Protein AF-0000000075137300 (afdb_homodimer)

InterPro domains:
  IPR019399 Parkin co-regulated protein [PF10274] (16-98)
  IPR019399 Parkin co-regulated protein [PTHR21207] (16-101)

pLDDT: mean 78.95, std 19.44, range [32.06, 96.88]

Foldseek 3Di:
DCPPVNLVVLLVVLVVLLVCVVVPQQSLQVCQVVLLVNQLVLLVQQVVVVPPPPDDDDVDDVCPRSNRSSLVSLQSSLVRNPDCSVVSNCVNHVVDDHPVVD/DCPPVNLVVLLVVLVVLLVCVVVPQCSLQVCQVCCLVNQLVLLVQQVVVVPPPPDDDDVPDVPPRSNRSSLVSLQSSLVRNPDCSVVSNCVNHVPDDHPVVD

Secondary structure (DSSP, 8-state):
---HHHHHHHHHHHHHHHHHHHH-TTHHHHHGGGHHHHSTTHHHHHTTTTTTTS---GGGSSS--HHHHHHHHHHHHHHHH-TTHHHHHHHH-TT---SS--/---HHHHHHHHHHHHHHHHHHHH-TTHHHHHGGGHHHHSGGGHHHHTTTTTTTS---STTSSS--HHHHHHHHHHHHHHHH-TTHHHHHHHH-TT---SS--

Nearest PDB structures (foldseek):
  7ung-assembly1_YC  TM=8.584E-01  e=5.291E-07  Homo sapiens
  8otz-assembly1_YH  TM=8.620E-01  e=8.044E-07  Bos taurus
  8g2z-assembly1_1S  TM=8.653E-01  e=1.045E-06  Tetrahymena thermophila CU428
  6ve7-assembly1_d  TM=8.658E-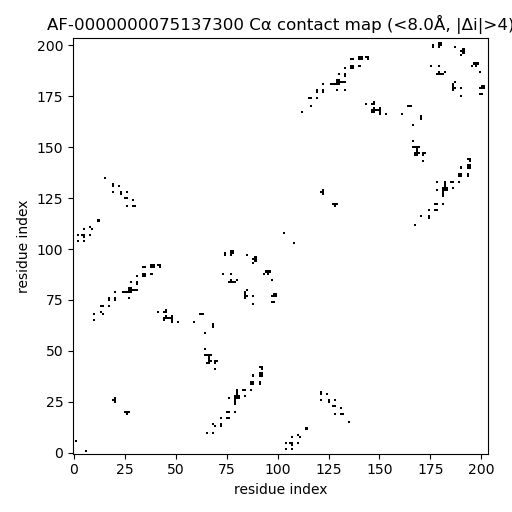01  e=1.764E-06  Chlamydomonas reinhardtii
  8otz-assembly1_YJ  TM=8.323E-01  e=1.289E-06  Bos taurus

Structure (mmCIF, N/CA/C/O backbone):
data_AF-0000000075137300-model_v1
#
loop_
_entity.id
_entity.type
_entity.pdbx_description
1 polymer 'Uncharacterized protein'
#
loop_
_atom_site.group_PDB
_atom_site.id
_atom_site.type_symbol
_atom_site.label_atom_id
_atom_site.label_alt_id
_atom_site.label_comp_id
_atom_site.label_asym_id
_atom_site.label_entity_id
_atom_site.label_seq_id
_atom_site.pdbx_PDB_ins_code
_atom_site.Cartn_x
_atom_site.Cartn_y
_atom_site.Cartn_z
_atom_site.occupancy
_atom_site.B_iso_or_equiv
_atom_site.auth_seq_id
_atom_site.auth_comp_id
_atom_site.auth_asym_id
_atom_site.auth_atom_id
_atom_site.pdbx_PDB_model_num
ATOM 1 N N . MET A 1 1 ? -19.016 8.961 8.078 1 40.91 1 MET A N 1
ATOM 2 C CA . MET A 1 1 ? -18.656 9.383 6.73 1 40.91 1 MET A CA 1
ATOM 3 C C . MET A 1 1 ? -17.188 9.055 6.438 1 40.91 1 MET A C 1
ATOM 5 O O . MET A 1 1 ? -16.297 9.492 7.164 1 40.91 1 MET A O 1
ATOM 9 N N . ILE A 1 2 ? -17.062 7.961 5.773 1 55.81 2 ILE A N 1
ATOM 10 C CA . ILE A 1 2 ? -15.68 7.574 5.5 1 55.81 2 ILE A CA 1
ATOM 11 C C . ILE A 1 2 ? -14.93 8.742 4.867 1 55.81 2 ILE A C 1
ATOM 13 O O . ILE A 1 2 ? -15.445 9.406 3.967 1 55.81 2 ILE A O 1
ATOM 17 N N . ASN A 1 3 ? -13.984 9.281 5.555 1 71.62 3 ASN A N 1
ATOM 18 C CA . ASN A 1 3 ? -13.195 10.445 5.16 1 71.62 3 ASN A CA 1
ATOM 19 C C . ASN A 1 3 ? -12.602 10.273 3.764 1 71.62 3 ASN A C 1
ATOM 21 O O . ASN A 1 3 ? -12.023 9.227 3.455 1 71.62 3 ASN A O 1
ATOM 25 N N . GLN A 1 4 ? -13.188 11.102 2.859 1 75.44 4 GLN A N 1
ATOM 26 C CA . GLN A 1 4 ? -12.758 11.094 1.464 1 75.44 4 GLN A CA 1
ATOM 27 C C . GLN A 1 4 ? -11.25 10.906 1.353 1 75.44 4 GLN A C 1
ATOM 29 O O . GLN A 1 4 ? -10.766 10.258 0.426 1 75.44 4 GLN A O 1
ATOM 34 N N . ASP A 1 5 ? -10.602 11.461 2.355 1 74.88 5 ASP A N 1
ATOM 35 C CA . ASP A 1 5 ? -9.148 11.344 2.34 1 74.88 5 ASP A CA 1
ATOM 36 C C . ASP A 1 5 ? -8.711 9.891 2.551 1 74.88 5 ASP A C 1
ATOM 38 O O . ASP A 1 5 ? -7.766 9.422 1.918 1 74.88 5 ASP A O 1
ATOM 42 N N . PHE A 1 6 ? -9.531 9.32 3.41 1 78.31 6 PHE A N 1
ATOM 43 C CA . PHE A 1 6 ? -9.242 7.922 3.697 1 78.31 6 PHE A CA 1
ATOM 44 C C . PHE A 1 6 ? -9.477 7.059 2.465 1 78.31 6 PHE A C 1
ATOM 46 O O . PHE A 1 6 ? -8.641 6.223 2.115 1 78.31 6 PHE A O 1
ATOM 53 N N . ILE A 1 7 ? -10.5 7.34 1.779 1 78.75 7 ILE A N 1
ATOM 54 C CA . ILE A 1 7 ? -10.875 6.555 0.609 1 78.75 7 ILE A CA 1
ATOM 55 C C . ILE A 1 7 ? -9.852 6.77 -0.503 1 78.75 7 ILE A C 1
ATOM 57 O O . ILE A 1 7 ? -9.414 5.812 -1.146 1 78.75 7 ILE A O 1
ATOM 61 N N . ASN A 1 8 ? -9.484 7.938 -0.728 1 80 8 ASN A N 1
ATOM 62 C CA . ASN A 1 8 ? -8.5 8.258 -1.761 1 80 8 ASN A CA 1
ATOM 63 C C . ASN A 1 8 ? -7.164 7.574 -1.495 1 80 8 ASN A C 1
ATOM 65 O O . ASN A 1 8 ? -6.535 7.055 -2.418 1 80 8 ASN A O 1
ATOM 69 N N . HIS A 1 9 ? -6.797 7.582 -0.247 1 82.38 9 HIS A N 1
ATOM 70 C CA . HIS A 1 9 ? -5.531 6.949 0.105 1 82.38 9 HIS A CA 1
ATOM 71 C C . HIS A 1 9 ? -5.598 5.438 -0.079 1 82.38 9 HIS A C 1
ATOM 73 O O . HIS A 1 9 ? -4.629 4.816 -0.523 1 82.38 9 HIS A O 1
ATOM 79 N N . LEU A 1 10 ? -6.703 4.926 0.302 1 83.56 10 LEU A N 1
ATOM 80 C CA . LEU A 1 10 ? -6.902 3.488 0.148 1 83.56 10 LEU A CA 1
ATOM 81 C C . LEU A 1 10 ? -6.824 3.082 -1.32 1 83.56 10 LEU A C 1
ATOM 83 O O . LEU A 1 10 ? -6.18 2.09 -1.663 1 83.56 10 LEU A O 1
ATOM 87 N N . LEU A 1 11 ? -7.426 3.854 -2.148 1 84.25 11 LEU A N 1
ATOM 88 C CA . LEU A 1 11 ? -7.43 3.566 -3.578 1 84.25 11 LEU A CA 1
ATOM 89 C C . LEU A 1 11 ? -6.031 3.711 -4.168 1 84.25 11 LEU A C 1
ATOM 91 O O . LEU A 1 11 ? -5.605 2.885 -4.977 1 84.25 11 LEU A O 1
ATOM 95 N N . GLN A 1 12 ? -5.344 4.703 -3.754 1 85.81 12 GLN A N 1
ATOM 96 C CA . GLN A 1 12 ? -3.982 4.926 -4.227 1 85.81 12 GLN A CA 1
ATOM 97 C C . GLN A 1 12 ? -3.055 3.797 -3.795 1 85.81 12 GLN A C 1
ATOM 99 O O . GLN A 1 12 ? -2.23 3.328 -4.582 1 85.81 12 GLN A O 1
ATOM 104 N N . SER A 1 13 ? -3.162 3.4 -2.514 1 88.56 13 SER A N 1
ATOM 105 C CA . SER A 1 13 ? -2.33 2.309 -2.018 1 88.56 13 SER A CA 1
ATOM 106 C C . SER A 1 13 ? -2.633 1.007 -2.752 1 88.56 13 SER A C 1
ATOM 108 O O . SER A 1 13 ? -1.721 0.236 -3.061 1 88.56 13 SER A O 1
ATOM 110 N N . SER A 1 14 ? -3.906 0.798 -3.057 1 89.06 14 SER A N 1
ATOM 111 C CA . SER A 1 14 ? -4.301 -0.395 -3.799 1 89.06 14 SER A CA 1
ATOM 112 C C . SER A 1 14 ? -3.738 -0.377 -5.215 1 89.06 14 SER A C 1
ATOM 114 O O . SER A 1 14 ? -3.246 -1.396 -5.707 1 89.06 14 SER A O 1
ATOM 116 N N . TRP A 1 15 ? -3.859 0.771 -5.793 1 88.62 15 TRP A N 1
ATOM 117 C CA . TRP A 1 15 ? -3.309 0.931 -7.133 1 88.62 15 TRP A CA 1
ATOM 118 C C . TRP A 1 15 ? -1.809 0.652 -7.141 1 88.62 15 TRP A C 1
ATOM 120 O O . TRP A 1 15 ? -1.309 -0.06 -8.016 1 88.62 15 TRP A O 1
ATOM 130 N N . LEU A 1 16 ? -1.096 1.142 -6.199 1 91.44 16 LEU A N 1
ATOM 131 C CA . LEU A 1 16 ? 0.343 0.928 -6.082 1 91.44 16 LEU A CA 1
ATOM 132 C C . LEU A 1 16 ? 0.66 -0.554 -5.906 1 91.44 16 LEU A C 1
ATOM 134 O O . LEU A 1 16 ? 1.574 -1.076 -6.551 1 91.44 16 LEU A O 1
ATOM 138 N N . LEU A 1 17 ? -0.081 -1.232 -5.047 1 93.38 17 LEU A N 1
ATOM 139 C CA . LEU A 1 17 ? 0.141 -2.658 -4.832 1 93.38 17 LEU A CA 1
ATOM 140 C C . LEU A 1 17 ? -0.071 -3.441 -6.125 1 93.38 17 LEU A C 1
ATOM 142 O O . LEU A 1 17 ? 0.679 -4.375 -6.418 1 93.38 17 LEU A O 1
ATOM 146 N N . CYS A 1 18 ? -1.003 -3.023 -6.922 1 94.12 18 CYS A N 1
ATOM 147 C CA . CYS A 1 18 ? -1.245 -3.67 -8.203 1 94.12 18 CYS A CA 1
ATOM 148 C C . CYS A 1 18 ? -0.046 -3.508 -9.133 1 94.12 18 CYS A C 1
ATOM 150 O O . CYS A 1 18 ? 0.36 -4.461 -9.805 1 94.12 18 CYS A O 1
ATOM 152 N N . LYS A 1 19 ? 0.464 -2.369 -9.094 1 93.44 19 LYS A N 1
ATOM 153 C CA . LYS A 1 19 ? 1.631 -2.109 -9.93 1 93.44 19 LYS A CA 1
ATOM 154 C C . LYS A 1 19 ? 2.814 -2.975 -9.508 1 93.44 19 LYS A C 1
ATOM 156 O O . LYS A 1 19 ? 3.527 -3.518 -10.359 1 93.44 19 LYS A O 1
ATOM 161 N N . LEU A 1 20 ? 2.996 -3.117 -8.258 1 95 20 LEU A N 1
ATOM 162 C CA . LEU A 1 20 ? 4.09 -3.938 -7.746 1 95 20 LEU A CA 1
ATOM 163 C C . LEU A 1 20 ? 3.875 -5.406 -8.094 1 95 20 LEU A C 1
ATOM 165 O O . LEU A 1 20 ? 4.816 -6.098 -8.492 1 95 20 LEU A O 1
ATOM 169 N N . VAL A 1 21 ? 2.666 -5.848 -7.949 1 96.12 21 VAL A N 1
ATOM 170 C CA . VAL A 1 21 ? 2.32 -7.23 -8.266 1 96.12 21 VAL A CA 1
ATOM 171 C C . VAL A 1 21 ? 2.58 -7.496 -9.75 1 96.12 21 VAL A C 1
ATOM 173 O O . VAL A 1 21 ? 3.092 -8.555 -10.109 1 96.12 21 VAL A O 1
ATOM 176 N N . GLU A 1 22 ? 2.275 -6.539 -10.578 1 94.75 22 GLU A N 1
ATOM 177 C CA . GLU A 1 22 ? 2.461 -6.684 -12.016 1 94.75 22 GLU A CA 1
ATOM 178 C C . GLU A 1 22 ? 3.939 -6.645 -12.391 1 94.75 22 GLU A C 1
ATOM 180 O O . GLU A 1 22 ? 4.359 -7.289 -13.352 1 94.75 22 GLU A O 1
ATOM 185 N N . SER A 1 23 ? 4.684 -5.949 -11.672 1 93.88 23 SER A N 1
ATOM 186 C CA . SER A 1 23 ? 6.078 -5.707 -12.023 1 93.88 23 SER A CA 1
ATOM 187 C C . SER A 1 23 ? 6.992 -6.758 -11.406 1 93.88 23 SER A C 1
ATOM 189 O O . SER A 1 23 ? 8.039 -7.082 -11.969 1 93.88 23 SER A O 1
ATOM 191 N N . GLU A 1 24 ? 6.621 -7.238 -10.242 1 94 24 GLU A N 1
ATOM 192 C CA . GLU A 1 24 ? 7.465 -8.18 -9.508 1 94 24 GLU A CA 1
ATOM 193 C C . GLU A 1 24 ? 6.754 -9.508 -9.297 1 94 24 GLU A C 1
ATOM 195 O O . GLU A 1 24 ? 5.75 -9.578 -8.586 1 94 24 GLU A O 1
ATOM 200 N N . GLU A 1 25 ? 7.316 -10.57 -9.664 1 93 25 GLU A N 1
ATOM 201 C CA . GLU A 1 25 ? 6.668 -11.867 -9.797 1 93 25 GLU A CA 1
ATOM 202 C C . GLU A 1 25 ? 6.234 -12.406 -8.438 1 93 25 GLU A C 1
ATOM 204 O O . GLU A 1 25 ? 5.156 -12.992 -8.312 1 93 25 GLU A O 1
ATOM 209 N N . MET A 1 26 ? 6.957 -12.25 -7.434 1 94.5 26 MET A N 1
ATOM 210 C CA . MET A 1 26 ? 6.711 -12.938 -6.168 1 94.5 26 MET A CA 1
ATOM 211 C C . MET A 1 26 ? 5.918 -12.047 -5.215 1 94.5 26 MET A C 1
ATOM 213 O O . MET A 1 26 ? 5.555 -12.477 -4.117 1 94.5 26 MET A O 1
ATOM 217 N N . VAL A 1 27 ? 5.582 -10.867 -5.531 1 95.81 27 VAL A N 1
ATOM 218 C CA . VAL A 1 27 ? 4.914 -9.906 -4.664 1 95.81 27 VAL A CA 1
ATOM 219 C C . VAL A 1 27 ? 3.477 -10.352 -4.406 1 95.81 27 VAL A C 1
ATOM 221 O O . VAL A 1 27 ? 2.986 -10.258 -3.277 1 95.81 27 VAL A O 1
ATOM 224 N N . GLY A 1 28 ? 2.783 -10.844 -5.41 1 96.31 28 GLY A N 1
ATOM 225 C CA . GLY A 1 28 ? 1.416 -11.312 -5.246 1 96.31 28 GLY A CA 1
ATOM 226 C C . GLY A 1 28 ? 1.271 -12.375 -4.176 1 96.31 28 GLY A C 1
ATOM 227 O O . GLY A 1 28 ? 0.37 -12.305 -3.338 1 96.31 28 GLY A O 1
ATOM 228 N N . GLU A 1 29 ? 2.119 -13.32 -4.242 1 95.5 29 GLU A N 1
ATOM 229 C CA . GLU A 1 29 ? 2.088 -14.398 -3.26 1 95.5 29 GLU A CA 1
ATOM 230 C C . GLU A 1 29 ? 2.479 -13.898 -1.873 1 95.5 29 GLU A C 1
ATOM 232 O O . GLU A 1 29 ? 1.898 -14.32 -0.87 1 95.5 29 GLU A O 1
ATOM 237 N N . SER A 1 30 ? 3.402 -12.961 -1.841 1 95.94 30 SER A N 1
ATOM 238 C CA . SER A 1 30 ? 3.895 -12.422 -0.577 1 95.94 30 SER A CA 1
ATOM 239 C C . SER A 1 30 ? 2.842 -11.555 0.101 1 95.94 30 SER A C 1
ATOM 241 O O . SER A 1 30 ? 2.93 -11.289 1.301 1 95.94 30 SER A O 1
ATOM 243 N N . LEU A 1 31 ? 1.842 -11.156 -0.619 1 95.94 31 LEU A N 1
ATOM 244 C CA . LEU A 1 31 ? 0.776 -10.305 -0.1 1 95.94 31 LEU A CA 1
ATOM 245 C C . LEU A 1 31 ? -0.294 -11.141 0.597 1 95.94 31 LEU A C 1
ATOM 247 O O . LEU A 1 31 ? -1.07 -10.617 1.398 1 95.94 31 LEU A O 1
ATOM 251 N N . VAL A 1 32 ? -0.381 -12.367 0.307 1 95.94 32 VAL A N 1
ATOM 252 C CA . VAL A 1 32 ? -1.486 -13.227 0.703 1 95.94 32 VAL A CA 1
ATOM 253 C C . VAL A 1 32 ? -1.639 -13.211 2.223 1 95.94 32 VAL A C 1
ATOM 255 O O . VAL A 1 32 ? -2.748 -13.062 2.74 1 95.94 32 VAL A O 1
ATOM 258 N N . PRO A 1 33 ? -0.588 -13.203 2.973 1 93.62 33 PRO A N 1
ATOM 259 C CA . PRO A 1 33 ? -0.741 -13.188 4.43 1 93.62 33 PRO A CA 1
ATOM 260 C C . PRO A 1 33 ? -1.363 -11.883 4.941 1 93.62 33 PRO A C 1
ATOM 262 O O . PRO A 1 33 ? -1.86 -11.836 6.066 1 93.62 33 PRO A O 1
ATOM 265 N N . TYR A 1 34 ? -1.456 -10.922 4.102 1 91.5 34 TYR A N 1
ATOM 266 C CA . TYR A 1 34 ? -1.925 -9.617 4.543 1 91.5 34 TYR A CA 1
ATOM 267 C C . TYR A 1 34 ? -3.303 -9.305 3.971 1 91.5 34 TYR A C 1
ATOM 269 O O . TYR A 1 34 ? -3.859 -8.234 4.219 1 91.5 34 TYR A O 1
ATOM 277 N N . TYR A 1 35 ? -3.918 -10.164 3.311 1 91.88 35 TYR A N 1
ATOM 278 C CA . TYR A 1 35 ? -5.215 -9.938 2.68 1 91.88 35 TYR A CA 1
ATOM 279 C C . TYR A 1 35 ? -6.258 -9.523 3.709 1 91.88 35 TYR A C 1
ATOM 281 O O . TYR A 1 35 ? -7.047 -8.602 3.469 1 91.88 35 TYR A O 1
ATOM 289 N N . ARG A 1 36 ? -6.207 -10.102 4.812 1 86.19 36 ARG A N 1
ATOM 290 C CA . ARG A 1 36 ? -7.207 -9.836 5.84 1 86.19 36 ARG A CA 1
ATOM 291 C C . ARG A 1 36 ? -7.121 -8.391 6.316 1 86.19 36 ARG A C 1
ATOM 293 O O . ARG A 1 36 ? -8.125 -7.805 6.727 1 86.19 36 ARG A O 1
ATOM 300 N N . GLN A 1 37 ? -6.023 -7.859 6.242 1 83.69 37 GLN A N 1
ATOM 301 C CA . GLN A 1 37 ? -5.816 -6.48 6.66 1 83.69 37 GLN A CA 1
ATOM 302 C C . GLN A 1 37 ? -6.09 -5.508 5.512 1 83.69 37 GLN A C 1
ATOM 304 O O . GLN A 1 37 ? -6.531 -4.379 5.738 1 83.69 37 GLN A O 1
ATOM 309 N N . LEU A 1 38 ? -5.926 -5.938 4.312 1 85.06 38 LEU A N 1
ATOM 310 C CA . LEU A 1 38 ? -5.961 -5.066 3.143 1 85.06 38 LEU A CA 1
ATOM 311 C C . LEU A 1 38 ? -7.359 -5.023 2.537 1 85.06 38 LEU A C 1
ATOM 313 O O . LEU A 1 38 ? -7.812 -3.969 2.086 1 85.06 38 LEU A O 1
ATOM 317 N N . LEU A 1 39 ? -8.125 -6.07 2.67 1 85.19 39 LEU A N 1
ATOM 318 C CA . LEU A 1 39 ? -9.273 -6.266 1.783 1 85.19 39 LEU A CA 1
ATOM 319 C C . LEU A 1 39 ? -10.562 -5.785 2.443 1 85.19 39 LEU A C 1
ATOM 321 O O . LEU A 1 39 ? -11.492 -5.363 1.757 1 85.19 39 LEU A O 1
ATOM 325 N N . PRO A 1 40 ? -10.711 -5.754 3.686 1 75.25 40 PRO A N 1
ATOM 326 C CA . PRO A 1 40 ? -12.016 -5.422 4.273 1 75.25 40 PRO A CA 1
ATOM 327 C C . PRO A 1 40 ? -12.555 -4.078 3.791 1 75.25 40 PRO A C 1
ATOM 329 O O . PRO A 1 40 ? -13.766 -3.922 3.621 1 75.25 40 PRO A O 1
ATOM 332 N N . LEU A 1 41 ? -11.672 -3.17 3.506 1 70.38 41 LEU A N 1
ATOM 333 C CA . LEU A 1 41 ? -12.148 -1.862 3.068 1 70.38 41 LEU A CA 1
ATOM 334 C C . LEU A 1 41 ? -12.578 -1.899 1.605 1 70.38 41 LEU A C 1
ATOM 336 O O . LEU A 1 41 ? -13.344 -1.045 1.155 1 70.38 41 LEU A O 1
ATOM 340 N N . MET A 1 42 ? -12.312 -2.895 0.973 1 74.44 42 MET A N 1
ATOM 341 C CA . MET A 1 42 ? -12.664 -2.977 -0.441 1 74.44 42 MET A CA 1
ATOM 342 C C . MET A 1 42 ? -14.094 -3.486 -0.615 1 74.44 42 MET A C 1
ATOM 344 O O . MET A 1 42 ? -14.727 -3.236 -1.644 1 74.44 42 MET A O 1
ATOM 348 N N . ASN A 1 43 ? -14.602 -4.156 0.407 1 71.38 43 ASN A N 1
ATOM 349 C CA . ASN A 1 43 ? -15.969 -4.676 0.376 1 71.38 43 ASN A CA 1
ATOM 350 C C . ASN A 1 43 ? -16.984 -3.551 0.239 1 71.38 43 ASN A C 1
ATOM 352 O O . ASN A 1 43 ? -18.047 -3.734 -0.381 1 71.38 43 ASN A O 1
ATOM 356 N N . ILE A 1 44 ? -16.656 -2.447 0.783 1 67.94 44 ILE A N 1
ATOM 357 C CA . ILE A 1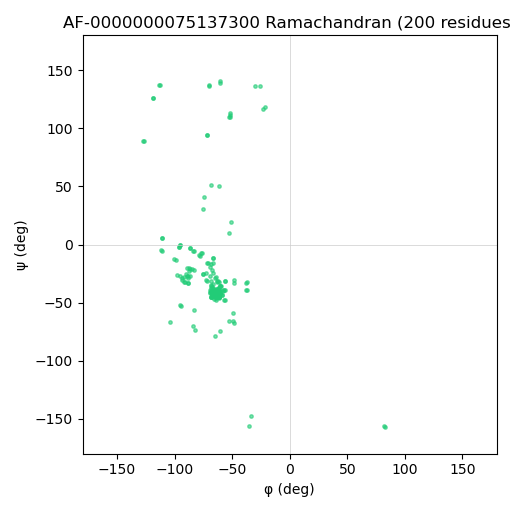 44 ? -17.562 -1.312 0.767 1 67.94 44 ILE A CA 1
ATOM 358 C C . ILE A 1 44 ? -17.734 -0.802 -0.663 1 67.94 44 ILE A C 1
ATOM 360 O O . ILE A 1 44 ? -18.812 -0.365 -1.051 1 67.94 44 ILE A O 1
ATOM 364 N N . PHE A 1 45 ? -16.766 -0.86 -1.444 1 67.81 45 PHE A N 1
ATOM 365 C CA . PHE A 1 45 ? -16.766 -0.284 -2.783 1 67.81 45 PHE A CA 1
ATOM 366 C C . PHE A 1 45 ? -17.281 -1.294 -3.803 1 67.81 45 PHE A C 1
ATOM 368 O O . PHE A 1 45 ? -17.781 -0.915 -4.867 1 67.81 45 PHE A O 1
ATOM 375 N N . LYS A 1 46 ? -17.094 -2.484 -3.484 1 68.56 46 LYS A N 1
ATOM 376 C CA . LYS A 1 46 ? -17.562 -3.494 -4.43 1 68.56 46 LYS A CA 1
ATOM 377 C C . LYS A 1 46 ? -19.078 -3.449 -4.59 1 68.56 46 LYS A C 1
ATOM 379 O O . LYS A 1 46 ? -19.594 -3.576 -5.7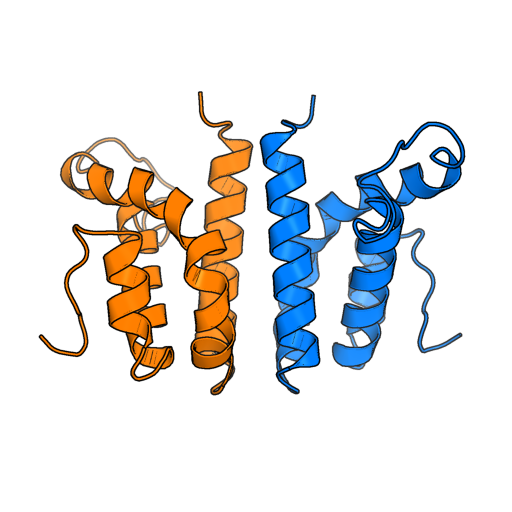03 1 68.56 46 LYS A O 1
ATOM 384 N N . ASN A 1 47 ? -19.703 -3.285 -3.555 1 59.75 47 ASN A N 1
ATOM 385 C CA . ASN A 1 47 ? -21.172 -3.295 -3.6 1 59.75 47 ASN A CA 1
ATOM 386 C C . ASN A 1 47 ? -21.719 -2.076 -4.34 1 59.75 47 ASN A C 1
ATOM 388 O O . ASN A 1 47 ? -22.859 -2.088 -4.805 1 59.75 47 ASN A O 1
ATOM 392 N N . ASN A 1 48 ? -20.844 -1.038 -4.504 1 56.19 48 ASN A N 1
ATOM 393 C CA . ASN A 1 48 ? -21.344 0.167 -5.152 1 56.19 48 ASN A CA 1
ATOM 394 C C . ASN A 1 48 ? -21.203 0.084 -6.672 1 56.19 48 ASN A C 1
ATOM 396 O O . ASN A 1 48 ? -21.672 0.966 -7.391 1 56.19 48 ASN A O 1
ATOM 400 N N . ILE A 1 49 ? -20.391 -0.663 -7.191 1 53.38 49 ILE A N 1
ATOM 401 C CA . ILE A 1 49 ? -20.266 -0.786 -8.641 1 53.38 49 ILE A CA 1
ATOM 402 C C . ILE A 1 49 ? -21.641 -0.977 -9.273 1 53.38 49 ILE A C 1
ATOM 404 O O . ILE A 1 49 ? -21.906 -0.469 -10.359 1 53.38 49 ILE A O 1
ATOM 408 N N . GLU A 1 50 ? -22.562 -1.592 -8.703 1 50.47 50 GLU A N 1
ATOM 409 C CA . GLU A 1 50 ? -23.844 -1.736 -9.398 1 50.47 50 GLU A CA 1
ATOM 410 C C . GLU A 1 50 ? -24.484 -0.377 -9.648 1 50.47 50 GLU A C 1
ATOM 412 O O . GLU A 1 50 ? -25.141 -0.179 -10.672 1 50.47 50 GLU A O 1
ATOM 417 N N . ASN A 1 51 ? -24.5 0.594 -8.773 1 44.12 51 ASN A N 1
ATOM 418 C CA . ASN A 1 51 ? -25.344 1.763 -9.016 1 44.12 51 ASN A CA 1
ATOM 419 C C . ASN A 1 51 ? -24.578 2.84 -9.789 1 44.12 51 ASN A C 1
ATOM 421 O O . ASN A 1 51 ? -25.125 3.924 -10.031 1 44.12 51 ASN A O 1
ATOM 425 N N . VAL A 1 52 ? -23.422 3.037 -9.844 1 43.84 52 VAL A N 1
ATOM 426 C CA . VAL A 1 52 ? -22.719 4.191 -10.398 1 43.84 52 VAL A CA 1
ATOM 427 C C . VAL A 1 52 ? -22.734 4.121 -11.922 1 43.84 52 VAL A C 1
ATOM 429 O O . VAL A 1 52 ? -22.062 4.898 -12.594 1 43.84 52 VAL A O 1
ATOM 432 N N . GLY A 1 53 ? -23.656 3.582 -12.68 1 37.5 53 GLY A N 1
ATOM 433 C CA . GLY A 1 53 ? -23.781 3.811 -14.117 1 37.5 53 GLY A CA 1
ATOM 434 C C . GLY A 1 53 ? -23.734 5.281 -14.492 1 37.5 53 GLY A C 1
ATOM 435 O O . GLY A 1 53 ? -23.344 5.633 -15.602 1 37.5 53 GLY A O 1
ATOM 436 N N . ASP A 1 54 ? -24.625 6.355 -14.055 1 35.25 54 ASP A N 1
ATOM 437 C CA . ASP A 1 54 ? -24.906 7.629 -14.719 1 35.25 54 ASP A CA 1
ATOM 438 C C . ASP A 1 54 ? -23.859 8.672 -14.375 1 35.25 54 ASP A C 1
ATOM 440 O O . ASP A 1 54 ? -23.594 9.586 -15.156 1 35.25 54 ASP A O 1
ATOM 444 N N . ALA A 1 55 ? -23.812 9.195 -13.094 1 36.47 55 ALA A N 1
ATOM 445 C CA . ALA A 1 55 ? -23.344 10.555 -12.852 1 36.47 55 ALA A CA 1
ATOM 446 C C . ALA A 1 55 ? -21.844 10.672 -13.109 1 36.47 55 ALA A C 1
ATOM 448 O O . ALA A 1 55 ? -21.219 11.68 -12.75 1 36.47 55 ALA A O 1
ATOM 449 N N . ILE A 1 56 ? -21.047 9.734 -13.148 1 40.59 56 ILE A N 1
ATOM 450 C CA . ILE A 1 56 ? -19.656 10.125 -12.898 1 40.59 56 ILE A CA 1
ATOM 451 C C . ILE A 1 56 ? -19.125 10.898 -14.102 1 40.59 56 ILE A C 1
ATOM 453 O O . ILE A 1 56 ? -19.188 10.422 -15.234 1 40.59 56 ILE A O 1
ATOM 457 N N . ASP A 1 57 ? -19.156 12.188 -14.18 1 33.59 57 ASP A N 1
ATOM 458 C CA . ASP A 1 57 ? -18.594 13.117 -15.164 1 33.59 57 ASP A CA 1
ATOM 459 C C . ASP A 1 57 ? -17.25 12.609 -15.695 1 33.59 57 ASP A C 1
ATOM 461 O O . ASP A 1 57 ? -16.688 11.664 -15.141 1 33.59 57 ASP A O 1
ATOM 465 N N . TYR A 1 58 ? -16.297 13.586 -16.25 1 32.06 58 TYR A N 1
ATOM 466 C CA . TYR A 1 58 ? -15.172 13.648 -17.156 1 32.06 58 TYR A CA 1
ATOM 467 C C . TYR A 1 58 ? -14.023 12.766 -16.672 1 32.06 58 TYR A C 1
ATOM 469 O O . TYR A 1 58 ? -13.336 12.133 -17.484 1 32.06 58 TYR A O 1
ATOM 477 N N . ALA A 1 59 ? -13.352 13.234 -15.648 1 38.62 59 ALA A N 1
ATOM 478 C CA . ALA A 1 59 ? -12.078 12.727 -15.133 1 38.62 59 ALA A CA 1
ATOM 479 C C . ALA A 1 59 ? -12.156 11.227 -14.867 1 38.62 59 ALA A C 1
ATOM 481 O O . ALA A 1 59 ? -11.234 10.648 -14.281 1 38.62 59 ALA A O 1
ATOM 482 N N . GLN A 1 60 ? -12.984 10.32 -15.117 1 34.47 60 GLN A N 1
ATOM 483 C CA . GLN A 1 60 ? -13.828 9.125 -15.164 1 34.47 60 GLN A CA 1
ATOM 484 C C . GLN A 1 60 ? -13.117 7.98 -15.883 1 34.47 60 GLN A C 1
ATOM 486 O O . GLN A 1 60 ? -13.445 6.812 -15.672 1 34.47 60 GLN A O 1
ATOM 491 N N . GLN A 1 61 ? -12.703 8.242 -17.141 1 40.06 61 GLN A N 1
ATOM 492 C CA . GLN A 1 61 ? -12.227 7.164 -17.984 1 40.06 61 GLN A CA 1
ATOM 493 C C . GLN A 1 61 ? -11.125 6.359 -17.297 1 40.06 61 GLN A C 1
ATOM 495 O O . GLN A 1 61 ? -11.047 5.137 -17.469 1 40.06 61 GLN A O 1
ATOM 500 N N . LYS A 1 62 ? -9.992 7.098 -17.094 1 44.22 62 LYS A N 1
ATOM 501 C CA . LYS A 1 62 ? -8.844 6.375 -16.562 1 44.22 62 LYS A CA 1
ATOM 502 C C . LYS A 1 62 ? -9.109 5.902 -15.125 1 44.22 62 LYS A C 1
ATOM 504 O O . LYS A 1 62 ? -8.32 5.141 -14.562 1 44.22 62 LYS A O 1
ATOM 509 N N . LYS A 1 63 ? -9.781 6.77 -14.383 1 46.28 63 LYS A N 1
ATOM 510 C CA . LYS A 1 63 ? -10.164 6.496 -13 1 46.28 63 LYS A CA 1
ATOM 511 C C . LYS A 1 63 ? -11.227 5.398 -12.93 1 46.28 63 LYS A C 1
ATOM 513 O O . LYS A 1 63 ? -12.406 5.652 -13.164 1 46.28 63 LYS A O 1
ATOM 518 N N . ALA A 1 64 ? -11.094 4.316 -13.492 1 50.78 64 ALA A N 1
ATOM 519 C CA . ALA A 1 64 ? -12.055 3.232 -13.289 1 50.78 64 ALA A CA 1
ATOM 520 C C . ALA A 1 64 ? -12.828 3.424 -11.984 1 50.78 64 ALA A C 1
ATOM 522 O O . ALA A 1 64 ? -12.297 3.975 -11.016 1 50.78 64 ALA A O 1
ATOM 523 N N . CYS A 1 65 ? -14.117 3.574 -12.141 1 66.69 65 CYS A N 1
ATOM 524 C CA . CYS A 1 65 ? -14.922 3.631 -10.922 1 66.69 65 CYS A CA 1
ATOM 525 C C . CYS A 1 65 ? -14.281 2.809 -9.805 1 66.69 65 CYS A C 1
ATOM 527 O O . CYS A 1 65 ? -13.547 1.856 -10.078 1 66.69 65 CYS A O 1
ATOM 529 N N . VAL A 1 66 ? -14.32 3.441 -8.727 1 74.94 66 VAL A N 1
ATOM 530 C CA . VAL A 1 66 ? -13.773 2.844 -7.516 1 74.94 66 VAL A CA 1
ATOM 531 C C . VAL A 1 66 ? -14.086 1.351 -7.484 1 74.94 66 VAL A C 1
ATOM 533 O O . VAL A 1 66 ? -13.211 0.531 -7.195 1 74.94 66 VAL A O 1
ATOM 536 N N . GLY A 1 67 ? -15.305 1.118 -7.934 1 80.25 67 GLY A N 1
ATOM 537 C CA . GLY A 1 67 ? -15.711 -0.28 -7.945 1 80.25 67 GLY A CA 1
ATOM 538 C C . GLY A 1 67 ? -14.93 -1.119 -8.938 1 80.25 67 GLY A C 1
ATOM 539 O O . GLY A 1 67 ? -14.555 -2.256 -8.641 1 80.25 67 GLY A O 1
ATOM 540 N N . GLU A 1 68 ? -14.703 -0.597 -10.055 1 83.38 68 GLU A N 1
ATOM 541 C CA . GLU A 1 68 ? -13.938 -1.304 -11.078 1 83.38 68 GLU A CA 1
ATOM 542 C C . GLU A 1 68 ? -12.492 -1.508 -10.648 1 83.38 68 GLU A C 1
ATOM 544 O O . GLU A 1 68 ? -11.914 -2.57 -10.891 1 83.38 68 GLU A O 1
ATOM 549 N N . LEU A 1 69 ? -11.961 -0.547 -10.039 1 83 69 LEU A N 1
ATOM 550 C CA . LEU A 1 69 ? -10.586 -0.647 -9.547 1 83 69 LEU A CA 1
ATOM 551 C C . LEU A 1 69 ? -10.469 -1.746 -8.492 1 83 69 LEU A C 1
ATOM 553 O O . LEU A 1 69 ? -9.531 -2.549 -8.531 1 83 69 LEU A O 1
ATOM 557 N N . VAL A 1 70 ? -11.422 -1.785 -7.633 1 87.62 70 VAL A N 1
ATOM 558 C CA . VAL A 1 70 ? -11.414 -2.781 -6.566 1 87.62 70 VAL A CA 1
ATOM 559 C C . VAL A 1 70 ? -11.531 -4.18 -7.168 1 87.62 70 VAL A C 1
ATOM 561 O O . VAL A 1 70 ? -10.82 -5.102 -6.758 1 87.62 70 VAL A O 1
ATOM 564 N N . GLN A 1 71 ? -12.445 -4.262 -8.164 1 88.25 71 GLN A N 1
ATOM 565 C CA . GLN A 1 71 ? -12.602 -5.555 -8.828 1 88.25 71 GLN A CA 1
ATOM 566 C C . GLN A 1 71 ? -11.305 -5.996 -9.5 1 88.25 71 GLN A C 1
ATOM 568 O O . GLN A 1 71 ? -10.883 -7.145 -9.352 1 88.25 71 GLN A O 1
ATOM 573 N N . LYS A 1 72 ? -10.742 -5.113 -10.156 1 89.62 72 LYS A N 1
ATOM 574 C CA . LYS A 1 72 ? -9.484 -5.414 -10.836 1 89.62 72 LYS A CA 1
ATOM 575 C C . LYS A 1 72 ? -8.383 -5.758 -9.836 1 89.62 72 LYS A C 1
ATOM 577 O O . LYS A 1 72 ? -7.562 -6.641 -10.094 1 89.62 72 LYS A O 1
ATOM 582 N N . THR A 1 73 ? -8.383 -5.082 -8.789 1 93.12 73 THR A N 1
ATOM 583 C CA . THR A 1 73 ? -7.402 -5.348 -7.734 1 93.12 73 THR A CA 1
ATOM 584 C C . THR A 1 73 ? -7.562 -6.762 -7.191 1 93.12 73 THR A C 1
ATOM 586 O O . THR A 1 73 ? -6.582 -7.5 -7.07 1 93.12 73 THR A O 1
ATOM 589 N N . LEU A 1 74 ? -8.812 -7.141 -6.941 1 93.25 74 LEU A N 1
ATOM 590 C CA . LEU A 1 74 ? -9.086 -8.469 -6.402 1 93.25 74 LEU A CA 1
ATOM 591 C C . LEU A 1 74 ? -8.719 -9.547 -7.41 1 93.25 74 LEU A C 1
ATOM 593 O O . LEU A 1 74 ? -8.148 -10.578 -7.043 1 93.25 74 LEU A O 1
ATOM 597 N N . GLU A 1 75 ? -9.008 -9.328 -8.578 1 94.5 75 GLU A N 1
ATOM 598 C CA . GLU A 1 75 ? -8.664 -10.273 -9.633 1 94.5 75 GLU A CA 1
ATOM 599 C C . GLU A 1 75 ? -7.152 -10.438 -9.758 1 94.5 75 GLU A C 1
ATOM 601 O O . GLU A 1 75 ? -6.648 -11.555 -9.867 1 94.5 75 GLU A O 1
ATOM 606 N N . LEU A 1 76 ? -6.488 -9.352 -9.703 1 95.88 76 LEU A N 1
ATOM 607 C CA . LEU A 1 76 ? -5.031 -9.375 -9.797 1 95.88 76 LEU A CA 1
ATOM 608 C C . LEU A 1 76 ? -4.426 -10.117 -8.609 1 95.88 76 LEU A C 1
ATOM 610 O O . LEU A 1 76 ? -3.512 -10.93 -8.781 1 95.88 76 LEU A O 1
ATOM 614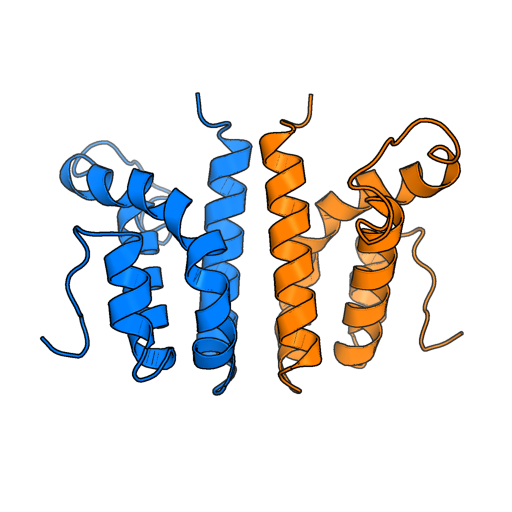 N N . PHE A 1 77 ? -4.922 -9.867 -7.445 1 95.81 77 PHE A N 1
ATOM 615 C CA . PHE A 1 77 ? -4.441 -10.523 -6.234 1 95.81 77 PHE A CA 1
ATOM 616 C C . PHE A 1 77 ? -4.676 -12.031 -6.305 1 95.81 77 PHE A C 1
ATOM 618 O O . PHE A 1 77 ? -3.83 -12.812 -5.867 1 95.81 77 PHE A O 1
ATOM 625 N N . GLU A 1 78 ? -5.781 -12.391 -6.859 1 96.62 78 GLU A N 1
ATOM 626 C CA . GLU A 1 78 ? -6.047 -13.82 -7.016 1 96.62 78 GLU A CA 1
ATOM 627 C C . GLU A 1 78 ? -5.098 -14.445 -8.031 1 96.62 78 GLU A C 1
ATOM 629 O O . GLU A 1 78 ? -4.516 -15.5 -7.777 1 96.62 78 GLU A O 1
ATOM 634 N N . GLN A 1 79 ? -4.934 -13.805 -9.102 1 96.88 79 GLN A N 1
ATOM 635 C CA . GLN A 1 79 ? -4.152 -14.352 -10.211 1 96.88 79 GLN A CA 1
ATOM 636 C C . GLN A 1 79 ? -2.693 -14.555 -9.805 1 96.88 79 GLN A C 1
ATOM 638 O O . GLN A 1 79 ? -2.051 -15.508 -10.242 1 96.88 79 GLN A O 1
ATOM 643 N N . HIS A 1 80 ? -2.252 -13.719 -8.945 1 96.81 80 HIS A N 1
ATOM 644 C CA . HIS A 1 80 ? -0.829 -13.734 -8.633 1 96.81 80 HIS A CA 1
ATOM 645 C C . HIS A 1 80 ? -0.582 -14.242 -7.219 1 96.81 80 HIS A C 1
ATOM 647 O O . HIS A 1 80 ? 0.568 -14.391 -6.801 1 96.81 80 HIS A O 1
ATOM 653 N N . GLY A 1 81 ? -1.66 -14.484 -6.434 1 96.38 81 GLY A N 1
ATOM 654 C CA . GLY A 1 81 ? -1.526 -14.844 -5.031 1 96.38 81 GLY A CA 1
ATOM 655 C C . GLY A 1 81 ? -1.352 -16.344 -4.812 1 96.38 81 GLY A C 1
ATOM 656 O O . GLY A 1 81 ? -1.153 -16.781 -3.682 1 96.38 81 GLY A O 1
ATOM 657 N N . GLY A 1 82 ? -1.399 -17.094 -5.844 1 94.19 82 GLY A N 1
ATOM 658 C CA . GLY A 1 82 ? -1.209 -18.516 -5.703 1 94.19 82 GLY A CA 1
ATOM 659 C C . GLY A 1 82 ? -2.467 -19.25 -5.273 1 94.19 82 GLY A C 1
ATOM 660 O O . GLY A 1 82 ? -3.574 -18.734 -5.418 1 94.19 82 GLY A O 1
ATOM 661 N N . GLU A 1 83 ? -2.297 -20.406 -4.676 1 92.88 83 GLU A N 1
ATOM 662 C CA . GLU A 1 83 ? -3.398 -21.328 -4.441 1 92.88 83 GLU A CA 1
ATOM 663 C C . GLU A 1 83 ? -4.277 -20.859 -3.287 1 92.88 83 GLU A C 1
ATOM 665 O O . GLU A 1 83 ? -5.48 -21.125 -3.262 1 92.88 83 GLU A O 1
ATOM 670 N N . ASP A 1 84 ? -3.711 -20.078 -2.389 1 93.56 84 ASP A N 1
ATOM 671 C CA . ASP A 1 84 ? -4.465 -19.672 -1.206 1 93.56 84 ASP A CA 1
ATOM 672 C C . ASP A 1 84 ? -5.113 -18.312 -1.406 1 93.56 84 ASP A C 1
ATOM 674 O O . ASP A 1 84 ? -5.859 -17.844 -0.546 1 93.56 84 ASP A O 1
ATOM 678 N N . ALA A 1 85 ? -4.898 -17.766 -2.506 1 95.94 85 ALA A N 1
ATOM 679 C CA . ALA A 1 85 ? -5.34 -16.391 -2.707 1 95.94 85 ALA A CA 1
ATOM 680 C C . ALA A 1 85 ? -6.863 -16.297 -2.729 1 95.94 85 ALA A C 1
ATOM 682 O O . ALA A 1 85 ? -7.453 -15.469 -2.031 1 95.94 85 ALA A O 1
ATOM 683 N N . PHE A 1 86 ? -7.488 -17.234 -3.418 1 95.5 86 PHE A N 1
ATOM 684 C CA . PHE A 1 86 ? -8.93 -17.172 -3.633 1 95.5 86 PHE A CA 1
ATOM 685 C C . PHE A 1 86 ? -9.68 -17.312 -2.314 1 95.5 86 PHE A C 1
ATOM 687 O O . PHE A 1 86 ? -10.586 -16.531 -2.018 1 95.5 86 PHE A O 1
ATOM 694 N N . ILE A 1 87 ? -9.289 -18.203 -1.549 1 95.12 87 ILE A N 1
ATOM 695 C CA . ILE A 1 87 ? -10.008 -18.484 -0.305 1 95.12 87 ILE A CA 1
ATOM 696 C C . ILE A 1 87 ? -9.859 -17.297 0.644 1 95.12 87 ILE A C 1
ATOM 698 O O . ILE A 1 87 ? -10.797 -16.938 1.352 1 95.12 87 ILE A O 1
ATOM 702 N N . ASN A 1 88 ? -8.75 -16.719 0.685 1 93.88 88 ASN A N 1
ATOM 703 C CA . ASN A 1 88 ? -8.539 -15.555 1.544 1 93.88 88 ASN A CA 1
ATOM 704 C C . ASN A 1 88 ? -9.344 -14.344 1.071 1 93.88 88 ASN A C 1
ATOM 706 O O . ASN A 1 88 ? -9.898 -13.602 1.888 1 93.88 88 ASN A O 1
ATOM 710 N N . ILE A 1 89 ? -9.406 -14.156 -0.183 1 93.62 89 ILE A N 1
ATOM 711 C CA . ILE A 1 89 ? -10.211 -13.07 -0.731 1 93.62 89 ILE A CA 1
ATOM 712 C C . ILE A 1 89 ? -11.688 -13.305 -0.418 1 93.62 89 ILE A C 1
ATOM 714 O O . ILE A 1 89 ? -12.383 -12.398 0.045 1 93.62 89 ILE A O 1
ATOM 718 N N . LYS A 1 90 ? -12.047 -14.562 -0.704 1 91.81 90 LYS A N 1
ATOM 719 C CA . LYS A 1 90 ? -13.453 -14.93 -0.511 1 91.81 90 LYS A CA 1
ATOM 720 C C . LYS A 1 90 ? -13.867 -14.75 0.946 1 91.81 90 LYS A C 1
ATOM 722 O O . LYS A 1 90 ? -15 -14.367 1.228 1 91.81 90 LYS A O 1
ATOM 727 N N . TYR A 1 91 ? -13.016 -15.008 1.755 1 91.94 91 TYR A N 1
ATOM 728 C CA . TYR A 1 91 ? -13.289 -14.828 3.176 1 91.94 91 TYR A CA 1
ATOM 729 C C . TYR A 1 91 ? -13.586 -13.367 3.494 1 91.94 91 TYR A C 1
ATO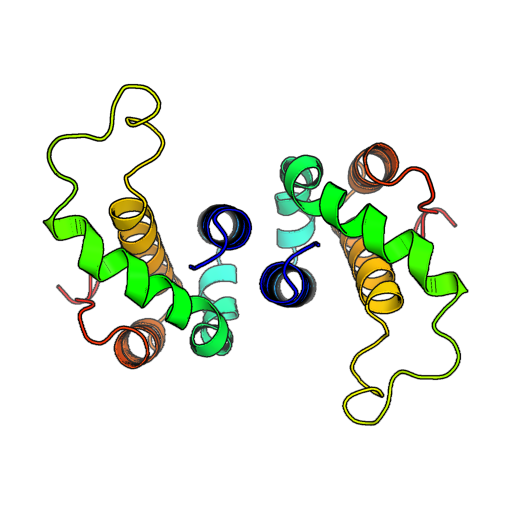M 731 O O . TYR A 1 91 ? -14.523 -13.07 4.242 1 91.94 91 TYR A O 1
ATOM 739 N N . MET A 1 92 ? -12.922 -12.484 2.938 1 88.5 92 MET A N 1
ATOM 740 C CA . MET A 1 92 ? -13.062 -11.062 3.227 1 88.5 92 MET A CA 1
ATOM 741 C C . MET A 1 92 ? -14.141 -10.43 2.354 1 88.5 92 MET A C 1
ATOM 743 O O . MET A 1 92 ? -14.781 -9.461 2.756 1 88.5 92 MET A O 1
ATOM 747 N N . VAL A 1 93 ? -14.242 -10.914 1.256 1 89.5 93 VAL A N 1
ATOM 748 C CA . VAL A 1 93 ? -15.211 -10.414 0.284 1 89.5 93 VAL A CA 1
ATOM 749 C C . VAL A 1 93 ? -16.062 -11.57 -0.234 1 89.5 93 VAL A C 1
ATOM 751 O O . VAL A 1 93 ? -15.812 -12.102 -1.321 1 89.5 93 VAL A O 1
ATOM 754 N N . PRO A 1 94 ? -17.141 -11.828 0.457 1 88.88 94 PRO A N 1
ATOM 755 C CA . PRO A 1 94 ? -17.922 -13.023 0.136 1 88.88 94 PRO A CA 1
ATOM 756 C C . PRO A 1 94 ? -18.594 -12.938 -1.237 1 88.88 94 PRO A C 1
ATOM 758 O O . PRO A 1 94 ? -18.875 -13.969 -1.857 1 88.88 94 PRO A O 1
ATOM 761 N N . THR A 1 95 ? -18.781 -11.719 -1.732 1 87.31 95 THR A N 1
ATOM 762 C CA . THR A 1 95 ? -19.469 -11.562 -3.014 1 87.31 95 THR A CA 1
ATOM 763 C C . THR A 1 95 ? -18.484 -11.727 -4.172 1 87.31 95 THR A C 1
ATOM 765 O O . THR A 1 95 ? -18.891 -11.727 -5.336 1 87.31 95 THR A O 1
ATOM 768 N N . TYR A 1 96 ? -17.25 -11.859 -3.881 1 91.19 96 TYR A N 1
ATOM 769 C CA . TYR A 1 96 ? -16.25 -11.992 -4.934 1 91.19 96 TYR A CA 1
ATOM 770 C C . TYR A 1 96 ? -16.375 -13.344 -5.629 1 91.19 96 TYR A C 1
ATOM 772 O O . TYR A 1 96 ? -16.578 -14.367 -4.977 1 91.19 96 TYR A O 1
ATOM 780 N N . GLU A 1 97 ? -16.281 -13.289 -6.914 1 90.88 97 GLU A N 1
ATOM 781 C CA . GLU A 1 97 ? -16.234 -14.492 -7.73 1 90.88 97 GLU A CA 1
ATOM 782 C C . GLU A 1 97 ? -14.867 -14.656 -8.406 1 90.88 97 GLU A C 1
ATOM 784 O O . GLU A 1 97 ? -14.336 -13.703 -8.969 1 90.88 97 GLU A O 1
ATOM 789 N N . SER A 1 98 ? -14.383 -15.891 -8.383 1 92.94 98 SER A N 1
ATOM 790 C CA . SER A 1 98 ? -13.039 -16.172 -8.883 1 92.94 98 SER A CA 1
ATOM 791 C C . SER A 1 98 ? -12.906 -15.797 -10.352 1 92.94 98 SER A C 1
ATOM 793 O O . SER A 1 98 ? -13.82 -16.031 -11.141 1 92.94 98 SER A O 1
ATOM 795 N N . CYS A 1 99 ? -11.805 -15.219 -10.719 1 90.19 99 CYS A N 1
ATOM 796 C CA . CYS A 1 99 ? -11.5 -14.914 -12.109 1 90.19 99 CYS A CA 1
ATOM 797 C C . CYS A 1 99 ? -10.578 -15.961 -12.711 1 90.19 99 CYS A C 1
ATOM 799 O O . CYS A 1 99 ? -10.281 -15.93 -13.906 1 90.19 99 CYS A O 1
ATOM 801 N N . VAL A 1 100 ? -9.977 -16.812 -11.875 1 89.56 100 VAL A N 1
ATOM 802 C CA . VAL A 1 100 ? -9.055 -17.859 -12.32 1 89.56 100 VAL A CA 1
ATOM 803 C C . VAL A 1 100 ? -9.812 -19.172 -12.5 1 89.56 100 VAL A C 1
ATOM 805 O O . VAL A 1 100 ? -9.625 -19.875 -13.492 1 89.56 100 VAL A O 1
ATOM 808 N N . LEU A 1 101 ? -10.492 -19.516 -11.477 1 81.69 101 LEU A N 1
ATOM 809 C CA . LEU A 1 101 ? -11.219 -20.781 -11.531 1 81.69 101 LEU A CA 1
ATOM 810 C C . LEU A 1 101 ? -12.477 -20.641 -12.383 1 81.69 101 LEU A C 1
ATOM 812 O O . LEU A 1 101 ? -13.055 -21.656 -12.805 1 81.69 101 LEU A O 1
ATOM 816 N N . ASN A 1 102 ? -12.859 -19.453 -12.828 1 65.06 102 ASN A N 1
ATOM 817 C CA . ASN A 1 102 ? -14.031 -19.391 -13.695 1 65.06 102 ASN A CA 1
ATOM 818 C C . ASN A 1 102 ? -13.656 -19.594 -15.164 1 65.06 102 ASN A C 1
ATOM 820 O O . ASN A 1 102 ? -12.586 -19.172 -15.594 1 65.06 102 ASN A O 1
ATOM 824 N N . MET B 1 1 ? -8.102 18.172 11.023 1 40.53 1 MET B N 1
ATOM 825 C CA . MET B 1 1 ? -7.719 17.062 11.891 1 40.53 1 MET B CA 1
ATOM 826 C C . MET B 1 1 ? -7.492 15.797 11.078 1 40.53 1 MET B C 1
ATOM 828 O O . MET B 1 1 ? -8.375 15.352 10.344 1 40.53 1 MET B O 1
ATOM 832 N N . ILE B 1 2 ? -6.246 15.578 10.836 1 55.38 2 ILE B N 1
ATOM 833 C CA . ILE B 1 2 ? -5.977 14.391 10.031 1 55.38 2 ILE B CA 1
ATOM 834 C C . ILE B 1 2 ? -6.676 13.18 10.648 1 55.38 2 ILE B C 1
ATOM 836 O O . ILE B 1 2 ? -6.609 12.969 11.859 1 55.38 2 ILE B O 1
ATOM 840 N N . ASN B 1 3 ? -7.656 12.672 9.984 1 70.81 3 ASN B N 1
ATOM 841 C CA . ASN B 1 3 ? -8.5 11.57 10.43 1 70.81 3 ASN B CA 1
ATOM 842 C C . ASN B 1 3 ? -7.672 10.359 10.859 1 70.81 3 ASN B C 1
ATOM 844 O O . ASN B 1 3 ? -6.758 9.945 10.148 1 70.81 3 ASN B O 1
ATOM 848 N N . GLN B 1 4 ? -7.715 10.156 12.203 1 74.94 4 GLN B N 1
ATOM 849 C CA . GLN B 1 4 ? -6.996 9.047 12.812 1 74.94 4 GLN B CA 1
ATOM 850 C C . GLN B 1 4 ? -7.043 7.805 11.922 1 74.94 4 GLN B C 1
ATOM 852 O O . GLN B 1 4 ? -6.078 7.043 11.859 1 74.94 4 GLN B O 1
ATOM 857 N N . ASP B 1 5 ? -8.164 7.738 11.242 1 74.94 5 ASP B N 1
ATOM 858 C CA . ASP B 1 5 ? -8.305 6.586 10.359 1 74.94 5 ASP B CA 1
ATOM 859 C C . ASP B 1 5 ? -7.32 6.668 9.195 1 74.94 5 ASP B C 1
ATOM 861 O O . ASP B 1 5 ? -6.75 5.656 8.781 1 74.94 5 ASP B O 1
ATOM 865 N N . PHE B 1 6 ? -7.203 7.922 8.812 1 78.5 6 PHE B N 1
ATOM 866 C CA . PHE B 1 6 ? -6.281 8.156 7.703 1 78.5 6 PHE B CA 1
ATOM 867 C C . PHE B 1 6 ? -4.848 7.844 8.117 1 78.5 6 PHE B C 1
ATOM 869 O O . PHE B 1 6 ? -4.125 7.148 7.402 1 78.5 6 PHE B O 1
ATOM 876 N N . ILE B 1 7 ? -4.527 8.234 9.273 1 78.31 7 ILE B N 1
ATOM 877 C CA . ILE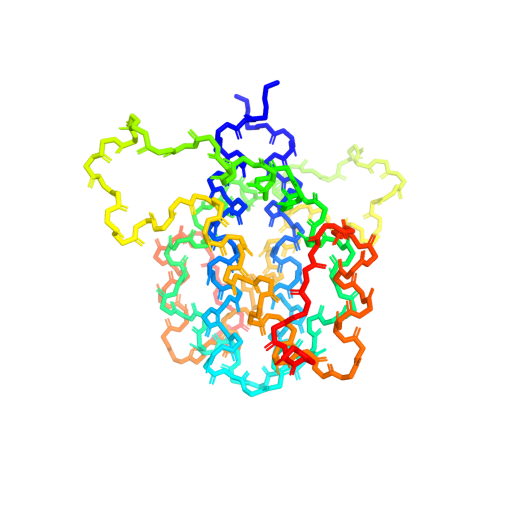 B 1 7 ? -3.166 8.055 9.773 1 78.31 7 ILE B CA 1
ATOM 878 C C . ILE B 1 7 ? -2.891 6.566 9.992 1 78.31 7 ILE B C 1
ATOM 880 O O . ILE B 1 7 ? -1.832 6.062 9.617 1 78.31 7 ILE B O 1
ATOM 884 N N . ASN B 1 8 ? -3.77 5.887 10.562 1 79.62 8 ASN B N 1
ATOM 885 C CA . ASN B 1 8 ? -3.613 4.461 10.82 1 79.62 8 ASN B CA 1
ATOM 886 C C . ASN B 1 8 ? -3.436 3.676 9.523 1 79.62 8 ASN B C 1
ATOM 888 O O . ASN B 1 8 ? -2.604 2.77 9.445 1 79.62 8 ASN B O 1
ATOM 892 N N . HIS B 1 9 ? -4.207 4.055 8.547 1 82.44 9 HIS B N 1
ATOM 893 C CA . HIS B 1 9 ? -4.113 3.365 7.27 1 82.44 9 HIS B CA 1
ATOM 894 C C . HIS B 1 9 ? -2.771 3.639 6.594 1 82.44 9 HIS B C 1
ATOM 896 O O . HIS B 1 9 ? -2.186 2.744 5.98 1 82.44 9 HIS B O 1
ATOM 902 N N . LEU B 1 10 ? -2.398 4.867 6.695 1 83.38 10 LEU B N 1
ATOM 903 C CA . LEU B 1 10 ? -1.114 5.242 6.113 1 83.38 10 LEU B CA 1
ATOM 904 C C . LEU B 1 10 ? 0.024 4.457 6.754 1 83.38 10 LEU B C 1
ATOM 906 O O . LEU B 1 10 ? 0.909 3.957 6.059 1 83.38 10 LEU B O 1
ATOM 910 N N . LEU B 1 11 ? -0.029 4.316 8.031 1 84.06 11 LEU B N 1
ATOM 911 C CA . LEU B 1 11 ? 1.008 3.596 8.758 1 84.06 11 LEU B CA 1
ATOM 912 C C . LEU B 1 11 ? 0.984 2.111 8.406 1 84.06 11 LEU B C 1
ATOM 914 O O . LEU B 1 11 ? 2.037 1.498 8.211 1 84.06 11 LEU B O 1
ATOM 918 N N . GLN B 1 12 ? -0.156 1.575 8.312 1 85.56 12 GLN B N 1
ATOM 919 C CA . GLN B 1 12 ? -0.304 0.167 7.961 1 85.56 12 GLN B CA 1
ATOM 920 C C . GLN B 1 12 ? 0.206 -0.103 6.547 1 85.56 12 GLN B C 1
ATOM 922 O O . GLN B 1 12 ? 0.891 -1.1 6.309 1 85.56 12 GLN B O 1
ATOM 927 N N . SER B 1 13 ? -0.186 0.763 5.602 1 88.44 13 SER B N 1
ATOM 928 C CA . SER B 1 13 ? 0.273 0.596 4.227 1 88.44 13 SER B CA 1
ATOM 929 C C . SER B 1 13 ? 1.79 0.71 4.133 1 88.44 13 SER B C 1
ATOM 931 O O . SER B 1 13 ? 2.43 -0.033 3.383 1 88.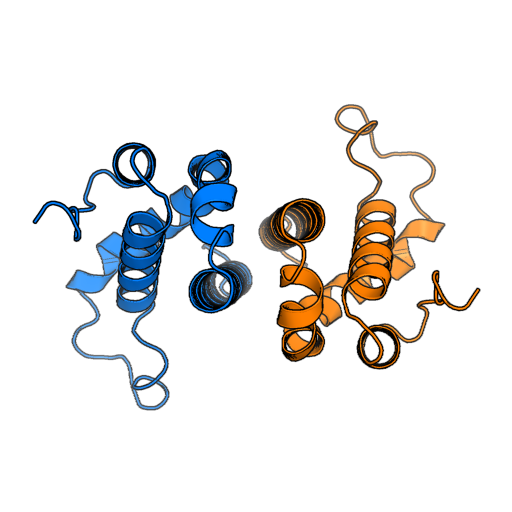44 13 SER B O 1
ATOM 933 N N . SER B 1 14 ? 2.354 1.63 4.914 1 88.62 14 SER B N 1
ATOM 934 C CA . SER B 1 14 ? 3.805 1.796 4.934 1 88.62 14 SER B CA 1
ATOM 935 C C . SER B 1 14 ? 4.492 0.56 5.5 1 88.62 14 SER B C 1
ATOM 937 O O . SER B 1 14 ? 5.512 0.11 4.965 1 88.62 14 SER B O 1
ATOM 939 N N . TRP B 1 15 ? 3.918 0.089 6.559 1 88.44 15 TRP B N 1
ATOM 940 C CA . TRP B 1 15 ? 4.453 -1.126 7.164 1 88.44 15 TRP B CA 1
ATOM 941 C C . TRP B 1 15 ? 4.426 -2.287 6.172 1 88.44 15 TRP B C 1
ATOM 943 O O . TRP B 1 15 ? 5.406 -3.021 6.039 1 88.44 15 TRP B O 1
ATOM 953 N N . LEU B 1 16 ? 3.371 -2.439 5.469 1 91.25 16 LEU B N 1
ATOM 954 C CA . LEU B 1 16 ? 3.23 -3.496 4.469 1 91.25 16 LEU B CA 1
ATOM 955 C C . LEU B 1 16 ? 4.273 -3.344 3.367 1 91.25 16 LEU B C 1
ATOM 957 O O . LEU B 1 16 ? 4.898 -4.328 2.959 1 91.25 16 LEU B O 1
ATOM 961 N N . LEU B 1 17 ? 4.453 -2.129 2.873 1 93.25 17 LEU B N 1
ATOM 962 C CA . LEU B 1 17 ? 5.445 -1.89 1.831 1 93.25 17 LEU B CA 1
ATOM 963 C C . LEU B 1 17 ? 6.84 -2.264 2.314 1 93.25 17 LEU B C 1
ATOM 965 O O . LEU B 1 17 ? 7.629 -2.836 1.56 1 93.25 17 LEU B O 1
ATOM 969 N N . CYS B 1 18 ? 7.117 -2.039 3.564 1 93.88 18 CYS B N 1
ATOM 970 C CA . CYS B 1 18 ? 8.406 -2.416 4.137 1 93.88 18 CYS B CA 1
ATOM 971 C C . CYS B 1 18 ? 8.586 -3.928 4.125 1 93.88 18 CYS B C 1
ATOM 973 O O . CYS B 1 18 ? 9.656 -4.426 3.785 1 93.88 18 CYS B O 1
ATOM 975 N N . LYS B 1 19 ? 7.559 -4.559 4.441 1 93.25 19 LYS B N 1
ATOM 976 C CA . LYS B 1 19 ? 7.617 -6.02 4.445 1 93.25 19 LYS B CA 1
ATOM 977 C C . LYS B 1 19 ? 7.871 -6.562 3.041 1 93.25 19 LYS B C 1
ATOM 979 O O . LYS B 1 19 ? 8.664 -7.492 2.865 1 93.25 19 LYS B O 1
ATOM 984 N N . LEU B 1 20 ? 7.238 -5.984 2.092 1 95.06 20 LEU B N 1
ATOM 985 C CA . LEU B 1 20 ? 7.43 -6.422 0.713 1 95.06 20 LEU B CA 1
ATOM 986 C C . LEU B 1 20 ? 8.852 -6.133 0.241 1 95.06 20 LEU B C 1
ATOM 988 O O . LEU B 1 20 ? 9.469 -6.969 -0.42 1 95.06 20 LEU B O 1
ATOM 992 N N . VAL B 1 21 ? 9.336 -4.977 0.583 1 96 21 VAL B N 1
ATOM 993 C CA . VAL B 1 21 ? 10.695 -4.586 0.213 1 96 21 VAL B CA 1
ATOM 994 C C . VAL B 1 21 ? 11.703 -5.555 0.834 1 96 21 VAL B C 1
ATOM 996 O O . VAL B 1 21 ? 12.672 -5.945 0.188 1 96 21 VAL B O 1
ATOM 999 N N . GLU B 1 22 ? 11.445 -5.973 2.045 1 94.62 22 GLU B N 1
ATOM 1000 C CA . GLU B 1 22 ? 12.344 -6.883 2.75 1 94.62 22 GLU B CA 1
ATOM 1001 C C . GLU B 1 22 ? 12.266 -8.289 2.174 1 94.62 22 GLU B C 1
ATOM 1003 O O . GLU B 1 22 ? 13.25 -9.031 2.18 1 94.62 22 GLU B O 1
ATOM 1008 N N . SER B 1 23 ? 11.164 -8.641 1.683 1 93.81 23 SER B N 1
ATOM 1009 C CA . SER B 1 23 ? 10.93 -10.016 1.252 1 93.81 23 SER B CA 1
ATOM 1010 C C . SER B 1 23 ? 11.273 -10.195 -0.222 1 93.81 23 SER B C 1
ATOM 1012 O O . SER B 1 23 ? 11.672 -11.289 -0.642 1 93.81 23 SER B O 1
ATOM 1014 N N . GLU B 1 24 ? 11.078 -9.156 -0.996 1 93.94 24 GLU B N 1
ATOM 1015 C CA . GLU B 1 24 ? 11.273 -9.234 -2.439 1 93.94 24 GLU B CA 1
ATOM 1016 C C . GLU B 1 24 ? 12.359 -8.266 -2.902 1 93.94 24 GLU B C 1
ATOM 1018 O O . GLU B 1 24 ? 12.195 -7.051 -2.803 1 93.94 24 GLU B O 1
ATOM 1023 N N . GLU B 1 25 ? 13.32 -8.695 -3.57 1 93 25 GLU B N 1
ATOM 1024 C CA . GLU B 1 25 ? 14.562 -7.973 -3.842 1 93 25 GLU B CA 1
ATOM 1025 C C . GLU B 1 25 ? 14.305 -6.758 -4.73 1 93 25 GLU B C 1
ATOM 1027 O O . GLU B 1 25 ? 14.891 -5.695 -4.52 1 93 25 GLU B O 1
ATOM 1032 N N . MET B 1 26 ? 13.477 -6.812 -5.68 1 94.38 26 MET B N 1
ATOM 1033 C CA . MET B 1 26 ? 13.359 -5.77 -6.699 1 94.38 26 MET B CA 1
ATOM 1034 C C . MET B 1 26 ? 12.242 -4.793 -6.352 1 94.38 26 MET B C 1
ATOM 1036 O O . MET B 1 26 ? 12.031 -3.807 -7.059 1 94.38 26 MET B O 1
ATOM 1040 N N . VAL B 1 27 ? 11.523 -4.949 -5.316 1 95.81 27 VAL B N 1
ATOM 1041 C CA . VAL B 1 27 ? 10.375 -4.137 -4.938 1 95.81 27 VAL B CA 1
ATOM 1042 C C . VAL B 1 27 ? 10.836 -2.74 -4.531 1 95.81 27 VAL B C 1
ATOM 1044 O O . VAL B 1 27 ? 10.211 -1.742 -4.898 1 95.81 27 VAL B O 1
ATOM 1047 N N . GLY B 1 28 ? 11.922 -2.613 -3.803 1 96.25 28 GLY B N 1
ATOM 1048 C CA . GLY B 1 28 ? 12.445 -1.322 -3.383 1 96.25 28 GLY B CA 1
ATOM 1049 C C . GLY B 1 28 ? 12.727 -0.388 -4.543 1 96.25 28 GLY B C 1
ATOM 1050 O O . GLY B 1 28 ? 12.352 0.785 -4.512 1 96.25 28 GLY B O 1
ATOM 1051 N N . GLU B 1 29 ? 13.391 -0.921 -5.512 1 95.44 29 GLU B N 1
ATOM 1052 C CA . GLU B 1 29 ? 13.711 -0.129 -6.691 1 95.44 29 GLU B CA 1
ATOM 1053 C C . GLU B 1 29 ? 12.461 0.212 -7.492 1 95.44 29 GLU B C 1
ATOM 1055 O O . GLU B 1 29 ? 12.328 1.319 -8.016 1 95.44 29 GLU B O 1
ATOM 1060 N N . SER B 1 30 ? 11.523 -0.71 -7.512 1 95.94 30 SER B N 1
ATOM 1061 C CA . SER B 1 30 ? 10.297 -0.526 -8.273 1 95.94 30 SER B CA 1
ATOM 1062 C C . SER B 1 30 ? 9.391 0.512 -7.617 1 95.94 30 SER B C 1
ATOM 1064 O O . SER B 1 30 ? 8.477 1.043 -8.258 1 95.94 30 SER B O 1
ATOM 1066 N N . LEU B 1 31 ? 9.633 0.828 -6.395 1 95.94 31 LEU B N 1
ATOM 1067 C CA . LEU B 1 31 ? 8.844 1.794 -5.645 1 95.94 31 LEU B CA 1
ATOM 1068 C C . LEU B 1 31 ? 9.305 3.219 -5.93 1 95.94 31 LEU B C 1
ATOM 1070 O O . LEU B 1 31 ? 8.562 4.176 -5.699 1 95.94 31 LEU B O 1
ATOM 1074 N N . VAL B 1 32 ? 10.492 3.391 -6.371 1 95.88 32 VAL B N 1
ATOM 1075 C CA . VAL B 1 32 ? 11.164 4.684 -6.469 1 95.88 32 VAL B CA 1
ATOM 1076 C C . VAL B 1 32 ? 10.312 5.637 -7.312 1 95.88 32 VAL B C 1
ATOM 1078 O O . VAL B 1 32 ? 10.094 6.785 -6.93 1 95.88 32 VAL B O 1
ATOM 1081 N N . PRO B 1 33 ? 9.695 5.195 -8.367 1 93.62 33 PRO B N 1
ATOM 1082 C CA . PRO B 1 33 ? 8.883 6.109 -9.164 1 93.62 33 PRO B CA 1
ATOM 1083 C C . PRO B 1 33 ? 7.652 6.621 -8.414 1 93.62 33 PRO B C 1
ATOM 1085 O O . PRO B 1 33 ? 7.059 7.629 -8.812 1 93.62 33 PRO B O 1
ATOM 1088 N N . TYR B 1 34 ? 7.359 6.039 -7.309 1 91.44 34 TYR B N 1
ATOM 1089 C CA . TYR B 1 34 ? 6.133 6.387 -6.602 1 91.44 34 TYR B CA 1
ATOM 1090 C C . TYR B 1 34 ? 6.441 7.117 -5.301 1 91.44 34 TYR B C 1
ATOM 1092 O O . TYR B 1 34 ? 5.531 7.477 -4.551 1 91.44 34 TYR B O 1
ATOM 1100 N N . TYR B 1 35 ? 7.629 7.438 -5.02 1 91.62 35 TYR B N 1
ATOM 1101 C CA . TYR B 1 35 ? 8.023 8.086 -3.775 1 91.62 35 TYR B CA 1
ATOM 1102 C C . TYR B 1 35 ? 7.281 9.406 -3.59 1 91.62 35 TYR B C 1
ATOM 1104 O O . TYR B 1 35 ? 6.805 9.711 -2.492 1 91.62 35 TYR B O 1
ATOM 1112 N N . ARG B 1 36 ? 7.141 10.094 -4.609 1 85.44 36 ARG B N 1
ATOM 1113 C CA . ARG B 1 36 ? 6.516 11.414 -4.52 1 85.44 36 ARG B CA 1
ATOM 1114 C C . ARG B 1 36 ? 5.059 11.297 -4.082 1 85.44 36 ARG B C 1
ATOM 1116 O O . ARG B 1 36 ? 4.52 12.219 -3.455 1 85.44 36 ARG B O 1
ATOM 1123 N N . GLN B 1 37 ? 4.477 10.242 -4.379 1 83.62 37 GLN B N 1
ATOM 1124 C CA . GLN B 1 37 ? 3.088 10.008 -3.996 1 83.62 37 GLN B CA 1
ATOM 1125 C C . GLN B 1 37 ? 2.994 9.406 -2.6 1 83.62 37 GLN B C 1
ATOM 1127 O O . GLN B 1 37 ? 2.029 9.648 -1.873 1 83.62 37 GLN B O 1
ATOM 1132 N N . LEU B 1 38 ? 3.982 8.711 -2.18 1 85.06 38 LEU B N 1
ATOM 1133 C CA . LEU B 1 38 ? 3.945 7.918 -0.956 1 85.06 38 LEU B CA 1
ATOM 1134 C C . LEU B 1 38 ? 4.492 8.711 0.225 1 85.06 38 LEU B C 1
ATOM 1136 O O . LEU B 1 38 ? 3.973 8.617 1.338 1 85.06 38 LEU B O 1
ATOM 1140 N N . LEU B 1 39 ? 5.414 9.609 -0.014 1 84.5 39 LEU B N 1
ATOM 1141 C CA . LEU B 1 39 ? 6.27 10.102 1.062 1 84.5 39 LEU B CA 1
ATOM 1142 C C . LEU B 1 39 ? 5.727 11.398 1.641 1 84.5 39 LEU B C 1
ATOM 1144 O O . LEU B 1 39 ? 5.926 11.695 2.822 1 84.5 39 LEU B O 1
ATOM 1148 N N . PRO B 1 40 ? 5.023 12.195 0.978 1 74.19 40 PRO B N 1
ATOM 1149 C CA . PRO B 1 40 ? 4.641 13.492 1.532 1 74.19 40 PRO B CA 1
ATOM 1150 C C . PRO B 1 40 ? 3.906 13.375 2.865 1 74.19 40 PRO B C 1
ATOM 1152 O O . PRO B 1 40 ? 4.066 14.227 3.742 1 74.19 40 PRO B O 1
ATOM 1155 N N . LEU B 1 41 ? 3.188 12.32 3.041 1 69.56 41 LEU B N 1
ATOM 1156 C CA . LEU B 1 41 ? 2.447 12.18 4.289 1 69.56 41 LEU B CA 1
ATOM 1157 C C . LEU B 1 41 ? 3.367 11.719 5.418 1 69.56 41 LEU B C 1
ATOM 1159 O O . LEU B 1 41 ? 3.047 11.898 6.594 1 69.56 41 LEU B O 1
ATOM 1163 N N . MET B 1 42 ? 4.492 11.383 5.105 1 73.56 42 MET B N 1
ATOM 1164 C CA . MET B 1 42 ? 5.41 10.914 6.137 1 73.56 42 MET B CA 1
ATOM 1165 C C . MET B 1 42 ? 6.168 12.07 6.77 1 73.56 42 MET B C 1
ATOM 1167 O O . MET B 1 42 ? 6.652 11.961 7.895 1 73.56 42 MET B O 1
ATOM 1171 N N . ASN B 1 43 ? 6.219 13.188 6.059 1 70.62 43 ASN B N 1
ATOM 1172 C CA . ASN B 1 43 ? 6.895 14.383 6.559 1 70.62 43 ASN B CA 1
ATOM 1173 C C . ASN B 1 43 ? 6.246 14.898 7.836 1 70.62 43 ASN B C 1
ATOM 1175 O O . ASN B 1 43 ? 6.926 15.453 8.703 1 70.62 43 ASN B O 1
ATOM 1179 N N . ILE B 1 44 ? 4.984 14.68 7.922 1 66.94 44 ILE B N 1
ATOM 1180 C CA . ILE B 1 44 ? 4.238 15.18 9.07 1 66.94 44 ILE B CA 1
ATOM 1181 C C . ILE B 1 44 ? 4.664 14.422 10.328 1 66.94 44 ILE B C 1
ATOM 1183 O O . ILE B 1 44 ? 4.703 14.992 11.422 1 66.94 44 ILE B O 1
ATOM 1187 N N . PHE B 1 45 ? 5.016 13.242 10.219 1 66.88 45 PHE B N 1
ATOM 1188 C CA . PHE B 1 45 ? 5.309 12.406 11.375 1 66.88 45 PHE B CA 1
ATOM 1189 C C . PHE B 1 45 ? 6.789 12.469 11.727 1 66.88 45 PHE B C 1
ATOM 1191 O O . PHE B 1 45 ? 7.172 12.195 12.867 1 66.88 45 PHE B O 1
ATOM 1198 N N . LYS B 1 46 ? 7.539 12.711 10.75 1 66.81 46 LYS B N 1
ATOM 1199 C CA . LYS B 1 46 ? 8.969 12.773 11.039 1 66.81 46 LYS B CA 1
ATOM 1200 C C . LYS B 1 46 ? 9.289 13.906 12.016 1 66.81 46 LYS B C 1
ATOM 1202 O O . LYS B 1 46 ? 10.125 13.742 12.906 1 66.81 46 LYS B O 1
ATOM 1207 N N . ASN B 1 47 ? 8.695 14.969 11.82 1 58.88 47 ASN B N 1
ATOM 1208 C CA . ASN B 1 47 ? 8.984 16.125 12.664 1 58.88 47 ASN B CA 1
ATOM 1209 C C . ASN B 1 47 ? 8.523 15.891 14.102 1 58.88 47 ASN B C 1
ATOM 1211 O O . ASN B 1 47 ? 8.961 16.578 15.023 1 58.88 47 ASN B O 1
ATOM 1215 N N . ASN B 1 48 ? 7.629 14.844 14.312 1 55.53 48 ASN B N 1
ATOM 1216 C CA . ASN B 1 48 ? 7.121 14.641 15.664 1 55.53 48 ASN B CA 1
ATOM 1217 C C . ASN B 1 48 ? 8.023 13.703 16.469 1 55.53 48 ASN B C 1
ATOM 1219 O O . ASN B 1 48 ? 7.777 13.461 17.656 1 55.53 48 ASN B O 1
ATOM 1223 N N . ILE B 1 49 ? 8.789 12.953 15.875 1 52.53 49 ILE B N 1
ATOM 1224 C CA . ILE B 1 49 ? 9.68 12.062 16.625 1 52.53 49 ILE B CA 1
ATOM 1225 C C . ILE B 1 49 ? 10.391 12.852 17.719 1 52.53 49 ILE B C 1
ATOM 1227 O O . ILE B 1 49 ? 10.641 12.328 18.812 1 52.53 49 ILE B O 1
ATOM 1231 N N . GLU B 1 50 ? 10.688 14.078 17.625 1 49.56 50 GLU B N 1
ATOM 1232 C CA . GLU B 1 50 ? 11.383 14.727 18.734 1 49.56 50 GLU B CA 1
ATOM 1233 C C . GLU B 1 50 ? 10.516 14.742 20 1 49.56 50 GLU B C 1
ATOM 1235 O O . GLU B 1 50 ? 11.023 14.633 21.109 1 49.56 50 GLU B O 1
ATOM 1240 N N . ASN B 1 51 ? 9.18 15.055 19.984 1 44.16 51 ASN B N 1
ATOM 1241 C CA . ASN B 1 51 ? 8.508 15.312 21.25 1 44.16 51 ASN B CA 1
ATOM 1242 C C . ASN B 1 51 ? 7.957 14.023 21.859 1 44.16 51 ASN B C 1
ATOM 1244 O O . ASN B 1 51 ? 7.305 14.055 22.906 1 44.16 51 ASN B O 1
ATOM 1248 N N . VAL B 1 52 ? 7.582 13.016 21.328 1 43.75 52 VAL B N 1
ATOM 1249 C CA . VAL B 1 52 ? 6.809 11.914 21.891 1 43.75 52 VAL B CA 1
ATOM 1250 C C . VAL B 1 52 ? 7.691 11.07 22.812 1 43.75 52 VAL B C 1
ATOM 1252 O O . VAL B 1 52 ? 7.371 9.914 23.094 1 43.75 52 VAL B O 1
ATOM 1255 N N . GLY B 1 53 ? 8.578 11.531 23.656 1 36.28 53 GLY B N 1
ATOM 1256 C CA . GLY B 1 53 ? 9.117 10.781 24.781 1 36.28 53 GLY B CA 1
ATOM 1257 C C . GLY B 1 53 ? 8.047 10.125 25.625 1 36.28 53 GLY B C 1
ATOM 1258 O O . GLY B 1 53 ? 8.281 9.07 26.219 1 36.28 53 GLY B O 1
ATOM 1259 N N . ASP B 1 54 ? 6.973 10.82 26.484 1 35.72 54 ASP B N 1
ATOM 1260 C CA . ASP B 1 54 ? 6.27 10.344 27.672 1 35.72 54 ASP B CA 1
ATOM 1261 C C . ASP B 1 54 ? 5.09 9.453 27.281 1 35.72 54 ASP B C 1
ATOM 1263 O O . ASP B 1 54 ? 4.715 8.555 28.047 1 35.72 54 ASP B O 1
ATOM 1267 N N . ALA B 1 55 ? 3.902 10.039 26.719 1 35.84 55 ALA B N 1
ATOM 1268 C CA . ALA B 1 55 ? 2.564 9.523 27 1 35.84 55 ALA B CA 1
ATOM 1269 C C . ALA B 1 55 ? 2.33 8.195 26.281 1 35.84 55 ALA B C 1
ATOM 1271 O O . ALA B 1 55 ? 1.201 7.699 26.234 1 35.84 55 ALA B O 1
ATOM 1272 N N . ILE B 1 56 ? 2.9 7.797 25.266 1 40.38 56 ILE B N 1
ATOM 1273 C CA . ILE B 1 56 ? 2.18 6.805 24.484 1 40.38 56 ILE B CA 1
ATOM 1274 C C . ILE B 1 56 ? 2.174 5.465 25.219 1 40.38 56 ILE B C 1
ATOM 1276 O O . ILE B 1 56 ? 3.223 4.977 25.641 1 40.38 56 ILE B O 1
ATOM 1280 N N . ASP B 1 57 ? 1.16 5.109 26.016 1 34.62 57 ASP B N 1
ATOM 1281 C CA . ASP B 1 57 ? 0.828 3.914 26.781 1 34.62 57 ASP B CA 1
ATOM 1282 C C . ASP B 1 57 ? 1.31 2.652 26.062 1 34.62 57 ASP B C 1
ATOM 1284 O O . ASP B 1 57 ? 1.727 2.709 24.906 1 34.62 57 ASP B O 1
ATOM 1288 N N . TYR B 1 58 ? 0.514 1.39 26.219 1 32.88 58 TYR B N 1
ATOM 1289 C CA . TYR B 1 58 ? 0.742 -0.051 26.203 1 32.88 58 TYR B CA 1
ATOM 1290 C C . TYR B 1 58 ? 1.197 -0.518 24.828 1 32.88 58 TYR B C 1
ATOM 1292 O O . TYR B 1 58 ? 2.066 -1.385 24.703 1 32.88 58 TYR B O 1
ATOM 1300 N N . ALA B 1 59 ? 0.244 -0.639 23.938 1 39.91 59 ALA B N 1
ATOM 1301 C CA . ALA B 1 59 ? 0.407 -1.325 22.656 1 39.91 59 ALA B CA 1
ATOM 1302 C C . ALA B 1 59 ? 1.634 -0.809 21.906 1 39.91 59 ALA B C 1
ATOM 1304 O O . ALA B 1 59 ? 1.827 -1.118 20.734 1 39.91 59 ALA B O 1
ATOM 1305 N N . GLN B 1 60 ? 2.691 -0.176 22.219 1 35.06 60 GLN B N 1
ATOM 1306 C CA . GLN B 1 60 ? 3.834 0.724 22.359 1 35.06 60 GLN B CA 1
ATOM 1307 C C . GLN B 1 60 ? 5.105 0.077 21.812 1 35.06 60 GLN B C 1
ATOM 1309 O O . GLN B 1 60 ? 5.98 0.763 21.281 1 35.06 60 GLN B O 1
ATOM 1314 N N . GLN B 1 61 ? 5.484 -1.025 22.609 1 40.19 61 GLN B N 1
ATOM 1315 C CA . GLN B 1 61 ? 6.855 -1.482 22.406 1 40.19 61 GLN B CA 1
ATOM 1316 C C . GLN B 1 61 ? 7.152 -1.644 20.906 1 40.19 61 GLN B C 1
ATOM 1318 O O . GLN B 1 61 ? 8.25 -1.329 20.453 1 40.19 61 GLN B O 1
ATOM 1323 N N . LYS B 1 62 ? 6.379 -2.711 20.406 1 44.03 62 LYS B N 1
ATOM 1324 C CA . LYS B 1 62 ? 6.766 -2.994 19.016 1 44.03 62 LYS B CA 1
ATOM 1325 C C . LYS B 1 62 ? 6.336 -1.866 18.094 1 44.03 62 LYS B C 1
ATOM 1327 O O . LYS B 1 62 ? 6.426 -1.997 16.859 1 44.03 62 LYS B O 1
ATOM 1332 N N . LYS B 1 63 ? 5.293 -1.133 18.422 1 46.09 63 LYS B N 1
ATOM 1333 C CA . LYS B 1 63 ? 4.785 0.038 17.703 1 46.09 63 LYS B CA 1
ATOM 1334 C C . LYS B 1 63 ? 5.828 1.152 17.672 1 46.09 63 LYS B C 1
ATOM 1336 O O . LYS B 1 63 ? 5.992 1.89 18.641 1 46.09 63 LYS B O 1
ATOM 1341 N N . ALA B 1 64 ? 6.98 0.958 17.312 1 50.59 64 ALA B N 1
ATOM 1342 C CA . ALA B 1 64 ? 7.859 2.107 17.125 1 50.59 64 ALA B CA 1
ATOM 1343 C C . ALA B 1 64 ? 7.055 3.377 16.859 1 50.59 64 ALA B C 1
ATOM 1345 O O . ALA B 1 64 ? 5.957 3.322 16.297 1 50.59 64 ALA B O 1
ATOM 1346 N N . CYS B 1 65 ? 7.148 4.375 17.781 1 65.12 65 CYS B N 1
ATOM 1347 C CA . CYS B 1 65 ? 6.531 5.664 17.5 1 65.12 65 CYS B CA 1
ATOM 1348 C C . CYS B 1 65 ? 6.426 5.906 16 1 65.12 65 CYS B C 1
ATOM 1350 O O . CYS B 1 65 ? 7.207 5.355 15.219 1 65.12 65 CYS B O 1
ATOM 1352 N N . VAL B 1 66 ? 5.266 6.383 15.719 1 74.5 66 VAL B N 1
ATOM 1353 C CA . VAL B 1 66 ? 4.965 6.723 14.328 1 74.5 66 VAL B CA 1
ATOM 1354 C C . VAL B 1 66 ? 6.207 7.305 13.656 1 74.5 66 VAL B C 1
ATOM 1356 O O . VAL B 1 66 ? 6.547 6.926 12.539 1 74.5 66 VAL B O 1
ATOM 1359 N N . GLY B 1 67 ? 6.871 8.102 14.508 1 79.44 67 GLY B N 1
ATOM 1360 C CA . GLY B 1 67 ? 8.07 8.711 13.969 1 79.44 67 GLY B CA 1
ATOM 1361 C C . GLY B 1 67 ? 9.172 7.707 13.68 1 79.44 67 GLY B C 1
ATOM 1362 O O . GLY B 1 67 ? 9.859 7.805 12.656 1 79.44 67 GLY B O 1
ATOM 1363 N N . GLU B 1 68 ? 9.352 6.809 14.531 1 82.81 68 GLU B N 1
ATOM 1364 C CA . GLU B 1 68 ? 10.367 5.777 14.352 1 82.81 68 GLU B CA 1
ATOM 1365 C C . GLU B 1 68 ? 10.039 4.879 13.164 1 82.81 68 GLU B C 1
ATOM 1367 O O . GLU B 1 68 ? 10.922 4.5 12.391 1 82.81 68 GLU B O 1
ATOM 1372 N N . LEU B 1 69 ? 8.82 4.59 13.023 1 82.62 69 LEU B N 1
ATOM 1373 C CA . LEU B 1 69 ? 8.383 3.771 11.898 1 82.62 69 LEU B CA 1
ATOM 1374 C C . LEU B 1 69 ? 8.648 4.477 10.578 1 82.62 69 LEU B C 1
ATOM 1376 O O . LEU B 1 69 ? 9.148 3.865 9.633 1 82.62 69 LEU B O 1
ATOM 1380 N N . VAL B 1 70 ? 8.336 5.727 10.555 1 87.12 70 VAL B N 1
ATOM 1381 C CA . VAL B 1 70 ? 8.531 6.516 9.344 1 87.12 70 VAL B CA 1
ATOM 1382 C C . VAL B 1 70 ? 10.023 6.574 9 1 87.12 70 VAL B C 1
ATOM 1384 O O . VAL B 1 70 ? 10.406 6.41 7.844 1 87.12 70 VAL B O 1
ATOM 1387 N N . GLN B 1 71 ? 10.82 6.781 10.086 1 87.81 71 GLN B N 1
ATOM 1388 C CA . GLN B 1 71 ? 12.266 6.82 9.867 1 87.81 71 GLN B CA 1
ATOM 1389 C C . GLN B 1 71 ? 12.773 5.496 9.312 1 87.81 71 GLN B C 1
ATOM 1391 O O . GLN B 1 71 ? 13.547 5.477 8.352 1 87.81 71 GLN B O 1
ATOM 1396 N N . LYS B 1 72 ? 12.336 4.488 9.875 1 89.19 72 LYS B N 1
ATOM 1397 C CA . LYS B 1 72 ? 12.742 3.162 9.422 1 89.19 72 LYS B CA 1
ATOM 1398 C C . LYS B 1 72 ? 12.266 2.896 8 1 89.19 72 LYS B C 1
ATOM 1400 O O . LYS B 1 72 ? 12.977 2.271 7.207 1 89.19 72 LYS B O 1
ATOM 1405 N N . THR B 1 73 ? 11.125 3.332 7.727 1 92.81 73 THR B N 1
ATOM 1406 C CA . THR B 1 73 ? 10.57 3.176 6.387 1 92.81 73 THR B CA 1
ATOM 1407 C C . THR B 1 73 ? 11.438 3.902 5.355 1 92.81 73 THR B C 1
ATOM 1409 O O . THR B 1 73 ? 11.789 3.33 4.324 1 92.81 73 THR B O 1
ATOM 1412 N N . LEU B 1 74 ? 11.812 5.133 5.707 1 92.94 74 LEU B N 1
ATOM 1413 C CA . LEU B 1 74 ? 12.625 5.926 4.793 1 92.94 74 LEU B CA 1
ATOM 1414 C C . LEU B 1 74 ? 14.008 5.301 4.613 1 92.94 74 LEU B C 1
ATOM 1416 O O . LEU B 1 74 ? 14.531 5.258 3.496 1 92.94 74 LEU B O 1
ATOM 1420 N N . GLU B 1 75 ? 14.547 4.844 5.613 1 94.25 75 GLU B N 1
ATOM 1421 C CA . GLU B 1 75 ? 15.852 4.184 5.551 1 94.25 75 GLU B CA 1
ATOM 1422 C C . GLU B 1 75 ? 15.789 2.924 4.688 1 94.25 75 GLU B C 1
ATOM 1424 O O . GLU B 1 75 ? 16.672 2.691 3.855 1 94.25 75 GLU B O 1
ATOM 1429 N N . LEU B 1 76 ? 14.773 2.191 4.883 1 95.69 76 LEU B N 1
ATOM 1430 C CA . LEU B 1 76 ? 14.594 0.97 4.102 1 95.69 76 LEU B CA 1
ATOM 1431 C C . LEU B 1 76 ? 14.414 1.29 2.623 1 95.69 76 LEU B C 1
ATOM 1433 O O . LEU B 1 76 ? 15 0.632 1.764 1 95.69 76 LEU B O 1
ATOM 1437 N N . PHE B 1 77 ? 13.625 2.275 2.33 1 95.62 77 PHE B N 1
ATOM 1438 C CA . PHE B 1 77 ? 13.383 2.697 0.954 1 95.62 77 PHE B CA 1
ATOM 1439 C C . PHE B 1 77 ? 14.68 3.16 0.298 1 95.62 77 PHE B C 1
ATOM 1441 O O . PHE B 1 77 ? 14.914 2.885 -0.88 1 95.62 77 PHE B O 1
ATOM 1448 N N . GLU B 1 78 ? 15.477 3.838 1.063 1 96.56 78 GLU B N 1
ATOM 1449 C CA . GLU B 1 78 ? 16.766 4.266 0.522 1 96.56 78 GLU B CA 1
ATOM 1450 C C . GLU B 1 78 ? 17.688 3.072 0.267 1 96.56 78 GLU B C 1
ATOM 1452 O O . GLU B 1 78 ? 18.281 2.965 -0.803 1 96.56 78 GLU B O 1
ATOM 1457 N N . GLN B 1 79 ? 17.75 2.207 1.186 1 96.81 79 GLN B N 1
ATOM 1458 C CA . GLN B 1 79 ? 18.672 1.082 1.127 1 96.81 79 GLN B CA 1
ATOM 1459 C C . GLN B 1 79 ? 18.359 0.171 -0.055 1 96.81 79 GLN B C 1
ATOM 1461 O O . GLN B 1 79 ? 19.266 -0.383 -0.679 1 96.81 79 GLN B O 1
ATOM 1466 N N . HIS B 1 80 ? 17.125 0.112 -0.37 1 96.81 80 HIS B N 1
ATOM 1467 C CA . HIS B 1 80 ? 16.719 -0.863 -1.373 1 96.81 80 HIS B CA 1
ATOM 1468 C C . HIS B 1 80 ? 16.266 -0.176 -2.662 1 96.81 80 HIS B C 1
ATOM 1470 O O . HIS B 1 80 ? 15.961 -0.844 -3.65 1 96.81 80 HIS B O 1
ATOM 1476 N N . GLY B 1 81 ? 16.203 1.182 -2.68 1 96.25 81 GLY B N 1
ATOM 1477 C CA . GLY B 1 81 ? 15.68 1.923 -3.818 1 96.25 81 GLY B CA 1
ATOM 1478 C C . GLY B 1 81 ? 16.734 2.213 -4.871 1 96.25 81 GLY B C 1
ATOM 1479 O O . GLY B 1 81 ? 16.422 2.773 -5.926 1 96.25 81 GLY B O 1
ATOM 1480 N N . GLY B 1 82 ? 17.938 1.837 -4.605 1 94.19 82 GLY B N 1
ATOM 1481 C CA . GLY B 1 82 ? 18.969 2.061 -5.59 1 94.19 82 GLY B CA 1
ATOM 1482 C C . GLY B 1 82 ? 19.547 3.467 -5.555 1 94.19 82 GLY B C 1
ATOM 1483 O O . GLY B 1 82 ? 19.406 4.168 -4.551 1 94.19 82 GLY B O 1
ATOM 1484 N N . GLU B 1 83 ? 20.109 3.885 -6.656 1 92.94 83 GLU B N 1
ATOM 1485 C CA . GLU B 1 83 ? 20.906 5.102 -6.691 1 92.94 83 GLU B CA 1
ATOM 1486 C C . GLU B 1 83 ? 20.031 6.348 -6.648 1 92.94 83 GLU B C 1
ATOM 1488 O O . GLU B 1 83 ? 20.453 7.391 -6.145 1 92.94 83 GLU B O 1
ATOM 1493 N N . ASP B 1 84 ? 18.812 6.227 -7.09 1 93.56 84 ASP B N 1
ATOM 1494 C CA . ASP B 1 84 ? 17.953 7.406 -7.172 1 93.56 84 ASP B CA 1
ATOM 1495 C C . ASP B 1 84 ? 17.078 7.535 -5.93 1 93.56 84 ASP B C 1
ATOM 1497 O O . ASP B 1 84 ? 16.344 8.516 -5.777 1 93.56 84 ASP B O 1
ATOM 1501 N N . ALA B 1 85 ? 17.219 6.637 -5.07 1 95.88 85 ALA B N 1
ATOM 1502 C CA . ALA B 1 85 ? 16.297 6.598 -3.938 1 95.88 85 ALA B CA 1
ATOM 1503 C C . ALA B 1 85 ? 16.5 7.797 -3.02 1 95.88 85 ALA B C 1
ATOM 1505 O O . ALA B 1 85 ? 15.547 8.484 -2.662 1 95.88 85 ALA B O 1
ATOM 1506 N N . PHE B 1 86 ? 17.766 8.117 -2.771 1 95.5 86 PHE B N 1
ATOM 1507 C CA . PHE B 1 86 ? 18.078 9.148 -1.792 1 95.5 86 PHE B CA 1
ATOM 1508 C C . PHE B 1 86 ? 17.594 10.508 -2.264 1 95.5 86 PHE B C 1
ATOM 1510 O O . PHE B 1 86 ? 16.953 11.242 -1.506 1 95.5 86 PHE B O 1
ATOM 1517 N N . ILE B 1 87 ? 17.812 10.805 -3.453 1 95.06 87 ILE B N 1
ATOM 1518 C CA . ILE B 1 87 ? 17.453 12.125 -3.973 1 95.06 87 ILE B CA 1
ATOM 1519 C C . ILE B 1 87 ? 15.938 12.273 -3.984 1 95.06 87 ILE B C 1
ATOM 1521 O O . ILE B 1 87 ? 15.406 13.352 -3.693 1 95.06 87 ILE B O 1
ATOM 1525 N N . ASN B 1 88 ? 15.242 11.273 -4.281 1 93.75 88 ASN B N 1
ATOM 1526 C CA . ASN B 1 88 ? 13.789 11.328 -4.293 1 93.75 88 ASN B CA 1
ATOM 1527 C C . ASN B 1 88 ? 13.219 11.469 -2.885 1 93.75 88 ASN B C 1
ATOM 1529 O O . ASN B 1 88 ? 12.258 12.211 -2.67 1 93.75 88 ASN B O 1
ATOM 1533 N N . ILE B 1 89 ? 13.789 10.805 -1.971 1 93.56 89 ILE B N 1
ATOM 1534 C CA . ILE B 1 89 ? 13.352 10.922 -0.583 1 93.56 89 ILE B CA 1
ATOM 1535 C C . ILE B 1 89 ? 13.625 12.336 -0.078 1 93.56 89 ILE B C 1
ATOM 1537 O O . ILE B 1 89 ? 12.75 12.969 0.525 1 93.56 89 ILE B O 1
ATOM 1541 N N . LYS B 1 90 ? 14.875 12.742 -0.4 1 91.62 90 LYS B N 1
ATOM 1542 C CA . LYS B 1 90 ? 15.305 14.055 0.064 1 91.62 90 LYS B CA 1
ATOM 1543 C C . LYS B 1 90 ? 14.414 15.156 -0.503 1 91.62 90 LYS B C 1
ATOM 1545 O O . LYS B 1 90 ? 14.148 16.156 0.17 1 91.62 90 LYS B O 1
ATOM 1550 N N . TYR B 1 91 ? 14.016 14.969 -1.626 1 91.88 91 TYR B N 1
ATOM 1551 C CA . TYR B 1 91 ? 13.117 15.93 -2.25 1 91.88 91 TYR B CA 1
ATOM 1552 C C . TYR B 1 91 ? 11.812 16.047 -1.471 1 91.88 91 TYR B C 1
ATOM 1554 O O . TYR B 1 91 ? 11.32 17.156 -1.239 1 91.88 91 TYR B O 1
ATOM 1562 N N . MET B 1 92 ? 11.289 14.992 -1.007 1 88.25 92 MET B N 1
ATOM 1563 C CA . MET B 1 92 ? 10 14.977 -0.318 1 88.25 92 MET B CA 1
ATOM 1564 C C . MET B 1 92 ? 10.18 15.234 1.174 1 88.25 92 MET B C 1
ATOM 1566 O O . MET B 1 92 ? 9.281 15.781 1.824 1 88.25 92 MET B O 1
ATOM 1570 N N . VAL B 1 93 ? 11.195 14.805 1.641 1 89.19 93 VAL B N 1
ATOM 1571 C CA . VAL B 1 93 ? 11.523 14.945 3.057 1 89.19 93 VAL B CA 1
ATOM 1572 C C . VAL B 1 93 ? 12.898 15.586 3.213 1 89.19 93 VAL B C 1
ATOM 1574 O O . VAL B 1 93 ? 13.891 14.898 3.449 1 89.19 93 VAL B O 1
ATOM 1577 N N . PRO B 1 94 ? 12.906 16.906 3.256 1 88.62 94 PRO B N 1
ATOM 1578 C CA . PRO B 1 94 ? 14.188 17.625 3.234 1 88.62 94 PRO B CA 1
ATOM 1579 C C . PRO B 1 94 ? 15.016 17.375 4.496 1 88.62 94 PRO B C 1
ATOM 1581 O O . PRO B 1 94 ? 16.25 17.484 4.465 1 88.62 94 PRO B O 1
ATOM 1584 N N . THR B 1 95 ? 14.344 17.016 5.586 1 87 95 THR B N 1
ATOM 1585 C CA . THR B 1 95 ? 15.062 16.828 6.844 1 87 95 THR B CA 1
ATOM 1586 C C . THR B 1 95 ? 15.672 15.438 6.918 1 87 95 THR B C 1
ATOM 1588 O O . THR B 1 95 ? 16.391 15.117 7.863 1 87 95 THR B O 1
ATOM 1591 N N . TYR B 1 96 ? 15.398 14.633 5.969 1 90.94 96 TYR B N 1
ATOM 1592 C CA . TYR B 1 96 ? 15.93 13.266 5.98 1 90.94 96 TYR B CA 1
ATOM 1593 C C . TYR B 1 96 ? 17.438 13.266 5.73 1 90.94 96 TYR B C 1
ATOM 1595 O O . TYR B 1 96 ? 17.922 14.008 4.883 1 90.94 96 TYR B O 1
ATOM 1603 N N . GLU B 1 97 ? 18.094 12.453 6.504 1 90.75 97 GLU B N 1
ATOM 1604 C CA . GLU B 1 97 ? 19.516 12.211 6.32 1 90.75 97 GLU B CA 1
ATOM 1605 C C . GLU B 1 97 ? 19.781 10.773 5.879 1 90.75 97 GLU B C 1
ATOM 1607 O O . GLU B 1 97 ? 19.234 9.836 6.449 1 90.75 97 GLU B O 1
ATOM 1612 N N . SER B 1 98 ? 20.688 10.656 4.91 1 92.94 98 SER B N 1
ATOM 1613 C CA . SER B 1 98 ? 20.953 9.359 4.305 1 92.94 98 SER B CA 1
ATOM 1614 C C . SER B 1 98 ? 21.453 8.359 5.34 1 92.94 98 SER B C 1
ATOM 1616 O O . SER B 1 98 ? 22.266 8.711 6.199 1 92.94 98 SER B O 1
ATOM 1618 N N . CYS B 1 99 ? 21.016 7.141 5.25 1 90.12 99 CYS B N 1
ATOM 1619 C CA . CYS B 1 99 ? 21.5 6.062 6.102 1 90.12 99 CYS B CA 1
ATOM 1620 C C . CYS B 1 99 ? 22.516 5.207 5.363 1 90.12 99 CYS B C 1
ATOM 1622 O O . CYS B 1 99 ? 23.109 4.297 5.945 1 90.12 99 CYS B O 1
ATOM 1624 N N . VAL B 1 100 ? 22.625 5.363 4.059 1 89.81 100 VAL B N 1
ATOM 1625 C CA . VAL B 1 100 ? 23.547 4.594 3.227 1 89.81 100 VAL B CA 1
ATOM 1626 C C . VAL B 1 100 ? 24.844 5.379 3.025 1 89.81 100 VAL B C 1
ATOM 1628 O O . VAL B 1 100 ? 25.938 4.82 3.143 1 89.81 100 VAL B O 1
ATOM 1631 N N . LEU B 1 101 ? 24.656 6.574 2.6 1 81.94 101 LEU B N 1
ATOM 1632 C CA . LEU B 1 101 ? 25.844 7.398 2.34 1 81.94 101 LEU B CA 1
ATOM 1633 C C . LEU B 1 101 ? 26.438 7.914 3.643 1 81.94 101 LEU B C 1
ATOM 1635 O O . L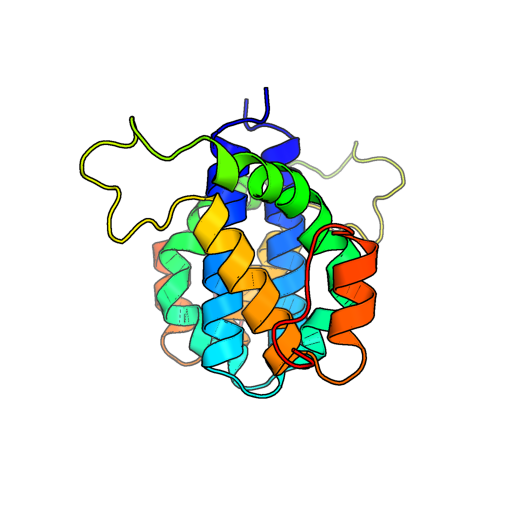EU B 1 101 ? 27.594 8.352 3.67 1 81.94 101 LEU B O 1
ATOM 1639 N N . ASN B 1 102 ? 25.781 7.711 4.805 1 65.44 102 ASN B N 1
ATOM 1640 C CA . ASN B 1 102 ? 26.438 8.156 6.035 1 65.44 102 ASN B CA 1
ATOM 1641 C C . ASN B 1 102 ? 27.375 7.094 6.59 1 65.44 102 ASN B C 1
ATOM 1643 O O . ASN B 1 102 ? 27.109 5.895 6.477 1 65.44 102 ASN B O 1
#

Solvent-accessible surface area (backbone atoms only — not comparable to full-atom values): 11738 Å² total; per-residue (Å²): 126,84,47,65,67,38,52,52,50,52,51,50,53,51,52,50,50,48,52,45,36,74,74,34,81,65,46,22,42,68,41,46,87,45,40,79,77,64,40,55,71,45,47,66,38,51,72,45,48,77,72,61,79,76,75,75,64,82,87,41,76,86,46,49,52,67,22,52,45,47,51,51,47,52,45,51,41,33,72,41,14,52,88,61,18,53,60,54,46,34,68,54,28,72,85,62,71,68,72,75,88,96,124,85,48,66,66,37,53,52,48,52,51,50,52,51,52,49,51,48,51,46,36,73,73,34,82,64,46,23,43,67,43,44,86,43,39,78,76,63,40,56,72,45,46,69,37,51,72,45,49,78,72,66,80,79,76,78,67,80,89,37,79,87,44,51,52,68,20,50,45,47,51,51,46,51,45,50,40,35,72,41,13,51,89,62,18,51,61,54,48,35,70,55,30,72,85,60,71,68,72,72,87,95

Radius of gyration: 17.96 Å; Cα contacts (8 Å, |Δi|>4): 199; chains: 2; bounding box: 52×39×46 Å

Organism: Marchantia polymorpha (NCBI:txid3197)

Sequence (204 aa):
MINQDFINHLLQSSWLLCKLVESEEMVGESLVPYYRQLLPLMNIFKNNIENVGDAIDYAQQKKACVGELVQKTLELFEQHGGEDAFINIKYMVPTYESCVLNMINQDFINHLLQSSWLLCKLVESEEMVGESLVPYYRQLLPLMNIFKNNIENVGDAIDYAQQKKACVGELVQKTLELFEQHGGEDAFINIKYMVPTYESCVLN